Protein AF-A0A1B8P7D2-F1 (afdb_monomer_lite)

Structure (mmCIF, N/CA/C/O backbone):
data_AF-A0A1B8P7D2-F1
#
_entry.id   AF-A0A1B8P7D2-F1
#
loop_
_atom_site.group_PDB
_atom_site.id
_atom_site.type_symbol
_atom_site.label_atom_id
_atom_site.label_alt_id
_atom_site.label_comp_id
_atom_site.label_asym_id
_atom_site.label_entity_id
_atom_site.label_seq_id
_atom_site.pdbx_PDB_ins_code
_atom_site.Cartn_x
_atom_site.Cartn_y
_atom_site.Cartn_z
_atom_site.occupancy
_atom_site.B_iso_or_equiv
_atom_site.auth_seq_id
_atom_site.auth_comp_id
_atom_site.auth_asym_id
_atom_site.auth_atom_id
_atom_site.pdbx_PDB_model_num
ATOM 1 N N . MET A 1 1 ? 12.121 11.001 10.403 1.00 85.44 1 MET A N 1
ATOM 2 C CA . MET A 1 1 ? 11.016 11.181 9.432 1.00 85.44 1 MET A CA 1
ATOM 3 C C . MET A 1 1 ? 11.424 12.087 8.275 1.00 85.44 1 MET A C 1
ATOM 5 O O . MET A 1 1 ? 11.464 11.585 7.166 1.00 85.44 1 MET A O 1
ATOM 9 N N . TYR A 1 2 ? 11.808 13.352 8.509 1.00 89.44 2 TYR A N 1
ATOM 10 C CA . TYR A 1 2 ? 12.223 14.271 7.431 1.00 89.44 2 TYR A CA 1
ATOM 11 C C . TYR A 1 2 ? 13.369 13.735 6.560 1.00 89.44 2 TYR A C 1
ATOM 13 O O . TYR A 1 2 ? 13.193 13.634 5.357 1.00 89.44 2 TYR A O 1
ATOM 21 N N . LEU A 1 3 ? 14.480 13.283 7.158 1.00 93.69 3 LEU A N 1
ATOM 22 C CA . LEU A 1 3 ? 15.600 12.702 6.401 1.00 93.69 3 LEU A CA 1
ATOM 23 C C . LEU A 1 3 ? 15.178 11.489 5.555 1.00 93.69 3 LEU A C 1
ATOM 25 O O . LEU A 1 3 ? 15.560 11.388 4.398 1.00 93.69 3 LEU A O 1
ATOM 29 N N . GLY A 1 4 ? 14.335 10.609 6.105 1.00 93.50 4 GLY A N 1
ATOM 30 C CA . GLY A 1 4 ? 13.814 9.455 5.367 1.00 93.50 4 GLY A CA 1
ATOM 31 C C . GLY A 1 4 ? 12.974 9.863 4.154 1.00 93.50 4 GLY A C 1
ATOM 32 O O . GLY A 1 4 ? 13.185 9.340 3.067 1.00 93.50 4 GLY A O 1
ATOM 33 N N . LEU A 1 5 ? 12.076 10.842 4.315 1.00 94.25 5 LEU A N 1
ATOM 34 C CA . LEU A 1 5 ? 11.266 11.367 3.210 1.00 94.25 5 LEU A CA 1
ATOM 35 C C . LEU A 1 5 ? 12.128 12.036 2.134 1.00 94.25 5 LEU A C 1
ATOM 37 O O . LEU A 1 5 ? 11.903 11.800 0.951 1.00 94.25 5 LEU A O 1
ATOM 41 N N . THR A 1 6 ? 13.136 12.819 2.528 1.00 95.62 6 THR A N 1
ATOM 42 C CA . THR A 1 6 ? 14.057 13.466 1.584 1.00 95.62 6 THR A CA 1
ATOM 43 C C . THR A 1 6 ? 14.858 12.442 0.783 1.00 95.62 6 THR A C 1
ATOM 45 O O . THR A 1 6 ? 15.000 12.597 -0.426 1.00 95.62 6 THR A O 1
ATOM 48 N N . VAL A 1 7 ? 15.348 11.378 1.426 1.00 96.56 7 VAL A N 1
ATOM 49 C CA . VAL A 1 7 ? 16.084 10.303 0.742 1.00 96.56 7 VAL A CA 1
ATOM 50 C C . VAL A 1 7 ? 15.179 9.569 -0.245 1.00 96.56 7 VAL A C 1
ATOM 52 O O . VAL A 1 7 ? 15.564 9.393 -1.397 1.00 96.56 7 VAL A O 1
ATOM 55 N N . ILE A 1 8 ? 13.964 9.194 0.167 1.00 94.56 8 ILE A N 1
ATOM 56 C CA . ILE A 1 8 ? 12.993 8.535 -0.718 1.00 94.56 8 ILE A CA 1
ATOM 57 C C . ILE A 1 8 ? 12.691 9.420 -1.933 1.00 94.56 8 ILE A C 1
ATOM 59 O O . ILE A 1 8 ? 12.750 8.951 -3.067 1.00 94.56 8 ILE A O 1
ATOM 63 N N . PHE A 1 9 ? 12.428 10.709 -1.709 1.00 95.75 9 PHE A N 1
ATOM 64 C CA . PHE A 1 9 ? 12.197 11.670 -2.784 1.00 95.75 9 PHE A CA 1
ATOM 65 C C . PHE A 1 9 ? 13.387 11.758 -3.748 1.00 95.75 9 PHE A C 1
ATOM 67 O O . PHE A 1 9 ? 13.190 11.698 -4.958 1.00 95.75 9 PHE A O 1
ATOM 74 N N . ALA A 1 10 ? 14.614 11.852 -3.229 1.00 96.69 10 ALA A N 1
ATOM 75 C CA . ALA A 1 10 ? 15.817 11.918 -4.053 1.00 96.69 10 ALA A CA 1
ATOM 76 C C . ALA A 1 10 ? 15.991 10.663 -4.922 1.00 96.69 10 ALA A C 1
ATOM 78 O O . ALA A 1 10 ? 16.285 10.778 -6.109 1.00 96.69 10 ALA A O 1
ATOM 79 N N . VAL A 1 11 ? 15.749 9.472 -4.364 1.00 95.00 11 VAL A N 1
ATOM 80 C CA . VAL A 1 11 ? 15.816 8.207 -5.112 1.00 95.00 11 VAL A CA 1
ATOM 81 C C . VAL A 1 11 ? 14.774 8.170 -6.234 1.00 95.00 11 VAL A C 1
ATOM 83 O O . VAL A 1 11 ? 15.121 7.850 -7.369 1.00 95.00 11 VAL A O 1
ATOM 86 N N . PHE A 1 12 ? 13.522 8.553 -5.961 1.00 92.38 12 PHE A N 1
ATOM 87 C CA . PHE A 1 12 ? 12.484 8.617 -6.998 1.00 92.38 12 PHE A CA 1
ATOM 88 C C . PHE A 1 12 ? 12.787 9.669 -8.070 1.00 92.38 12 PHE A C 1
ATOM 90 O O . PHE A 1 12 ? 12.605 9.402 -9.255 1.00 92.38 12 PHE A O 1
ATOM 97 N N . ALA A 1 13 ? 13.286 10.845 -7.684 1.00 94.62 13 ALA A N 1
ATOM 98 C CA . ALA A 1 13 ? 13.662 11.890 -8.630 1.00 94.62 13 ALA A CA 1
ATOM 99 C C . ALA A 1 13 ? 14.793 11.427 -9.563 1.00 94.62 13 ALA A C 1
ATOM 101 O O . ALA A 1 13 ? 14.704 11.624 -10.773 1.00 94.62 13 ALA A O 1
ATOM 102 N N . LEU A 1 14 ? 15.818 10.760 -9.020 1.00 93.56 14 LEU A N 1
ATOM 103 C CA . LEU A 1 14 ? 16.901 10.168 -9.808 1.00 93.56 14 LEU A CA 1
ATOM 104 C C . LEU A 1 14 ? 16.400 9.060 -10.741 1.00 93.56 14 LEU A C 1
ATOM 106 O O . LEU A 1 14 ? 16.831 9.000 -11.889 1.00 93.56 14 LEU A O 1
ATOM 110 N N . TYR A 1 15 ? 15.469 8.220 -10.281 1.00 90.38 15 TYR A N 1
ATOM 111 C CA . TYR A 1 15 ? 14.841 7.195 -11.115 1.00 90.38 15 TYR A CA 1
ATOM 112 C C . TYR A 1 15 ? 14.098 7.810 -12.309 1.00 90.38 15 TYR A C 1
ATOM 114 O O . TYR A 1 15 ? 14.346 7.423 -13.449 1.00 90.38 15 TYR A O 1
ATOM 122 N N . CYS A 1 16 ? 13.240 8.808 -12.067 1.00 89.88 16 CYS A N 1
ATOM 123 C CA . CYS A 1 16 ? 12.508 9.501 -13.129 1.00 89.88 16 CYS A CA 1
ATOM 124 C C . CYS A 1 16 ? 13.450 10.228 -14.097 1.00 89.88 16 CYS A C 1
ATOM 126 O O . CYS A 1 16 ? 13.226 10.215 -15.305 1.00 89.88 16 CYS A O 1
ATOM 128 N N . LEU A 1 17 ? 14.519 10.838 -13.578 1.00 92.06 17 LEU A N 1
ATOM 129 C CA . LEU A 1 17 ? 15.537 11.482 -14.401 1.00 92.06 17 LEU A CA 1
ATOM 130 C C . LEU A 1 17 ? 16.253 10.460 -15.295 1.00 92.06 17 LEU A C 1
ATOM 132 O O . LEU A 1 17 ? 16.408 10.704 -16.487 1.00 92.06 17 LEU A O 1
ATOM 136 N N . GLY A 1 18 ? 16.635 9.304 -14.748 1.00 89.12 18 GLY A N 1
ATOM 137 C CA . GLY A 1 18 ? 17.228 8.208 -15.515 1.00 89.12 18 GLY A CA 1
ATOM 138 C C . GLY A 1 18 ? 16.293 7.684 -16.605 1.00 89.12 18 GLY A C 1
ATOM 139 O O . GLY A 1 18 ? 16.715 7.536 -17.750 1.00 89.12 18 GLY A O 1
ATOM 140 N N . ALA A 1 19 ? 15.006 7.504 -16.298 1.00 88.19 19 ALA A N 1
ATOM 141 C CA . ALA A 1 19 ? 14.010 7.082 -17.282 1.00 88.19 19 ALA A CA 1
ATOM 142 C C . ALA A 1 19 ? 13.906 8.058 -18.467 1.00 88.19 19 ALA A C 1
ATOM 144 O O . ALA A 1 19 ? 13.839 7.619 -19.611 1.00 88.19 19 ALA A O 1
ATOM 145 N N . LEU A 1 20 ? 13.981 9.370 -18.216 1.00 89.56 20 LEU A N 1
ATOM 146 C CA . LEU A 1 20 ? 13.968 10.400 -19.265 1.00 89.56 20 LEU A CA 1
ATOM 147 C C . LEU A 1 20 ? 15.224 10.408 -20.154 1.00 89.56 20 LEU A C 1
ATOM 149 O O . LEU A 1 20 ? 15.160 10.926 -21.267 1.00 89.56 20 LEU A O 1
ATOM 153 N N . PHE A 1 21 ? 16.357 9.883 -19.674 1.00 89.00 21 PHE A N 1
ATOM 154 C CA . PHE A 1 21 ? 17.593 9.777 -20.460 1.00 89.00 21 PHE A CA 1
ATOM 155 C C . PHE A 1 21 ? 17.665 8.496 -21.294 1.00 89.00 21 PHE A C 1
ATOM 157 O O . PHE A 1 21 ? 18.260 8.514 -22.369 1.00 89.00 21 PHE A O 1
ATOM 164 N N . TYR A 1 22 ? 17.089 7.396 -20.804 1.00 85.44 22 TYR A N 1
ATOM 165 C CA . TYR A 1 22 ? 17.159 6.092 -21.471 1.00 85.44 22 TYR A CA 1
ATOM 166 C C . TYR A 1 22 ? 15.993 5.826 -22.423 1.00 85.44 22 TYR A C 1
ATOM 168 O O . TYR A 1 22 ? 16.176 5.096 -23.395 1.00 85.44 22 TYR A O 1
ATOM 176 N N . LEU A 1 23 ? 14.805 6.384 -22.163 1.00 87.69 23 LEU A N 1
ATOM 177 C CA . LEU A 1 23 ? 13.624 6.165 -22.996 1.00 87.69 23 LEU A CA 1
ATOM 178 C C . LEU A 1 23 ? 13.220 7.433 -23.750 1.00 87.69 23 LEU A C 1
ATOM 180 O O . LEU A 1 23 ? 13.172 8.519 -23.161 1.00 87.69 23 LEU A O 1
ATOM 184 N N . PRO A 1 24 ? 12.848 7.309 -25.034 1.00 88.12 24 PRO A N 1
ATOM 185 C CA . PRO A 1 24 ? 12.250 8.412 -25.756 1.00 88.12 24 PRO A CA 1
ATOM 186 C C . PRO A 1 24 ? 10.835 8.690 -25.206 1.00 88.12 24 PRO A C 1
ATOM 188 O O . PRO A 1 24 ? 10.156 7.824 -24.644 1.00 88.12 24 PRO A O 1
ATOM 191 N N . ARG A 1 25 ? 10.416 9.959 -25.275 1.00 85.62 25 ARG A N 1
ATOM 192 C CA . ARG A 1 25 ? 9.227 10.462 -24.555 1.00 85.62 25 ARG A CA 1
ATOM 193 C C . ARG A 1 25 ? 7.923 9.831 -25.037 1.00 85.62 25 ARG A C 1
ATOM 195 O O . ARG A 1 25 ? 6.998 9.678 -24.254 1.00 85.62 25 ARG A O 1
ATOM 202 N N . ASP A 1 26 ? 7.854 9.489 -26.312 1.00 86.38 26 ASP A N 1
ATOM 203 C CA . ASP A 1 26 ? 6.750 8.765 -26.935 1.00 86.38 26 ASP A CA 1
ATOM 204 C C . ASP A 1 26 ? 6.531 7.395 -26.285 1.00 86.38 26 ASP A C 1
ATOM 206 O O . ASP A 1 26 ? 5.393 7.060 -25.957 1.00 86.38 26 ASP A O 1
ATOM 210 N N . VAL A 1 27 ? 7.603 6.651 -25.994 1.00 84.88 27 VAL A N 1
ATOM 211 C CA . VAL A 1 27 ? 7.518 5.359 -25.295 1.00 84.88 27 VAL A CA 1
ATOM 212 C C . VAL A 1 27 ? 7.042 5.551 -23.856 1.00 84.88 27 VAL A C 1
ATOM 214 O O . VAL A 1 27 ? 6.153 4.837 -23.412 1.00 84.88 27 VAL A O 1
ATOM 217 N N . LEU A 1 28 ? 7.535 6.563 -23.135 1.00 84.44 28 LEU A N 1
ATOM 218 C CA . LEU A 1 28 ? 7.078 6.841 -21.762 1.00 84.44 28 LEU A CA 1
ATOM 219 C C . LEU A 1 28 ? 5.583 7.191 -21.669 1.00 84.44 28 LEU A C 1
ATOM 221 O O . LEU A 1 28 ? 4.966 6.939 -20.638 1.00 84.44 28 LEU A O 1
ATOM 225 N N . MET A 1 29 ? 5.018 7.787 -22.722 1.00 84.62 29 MET A N 1
ATOM 226 C CA . MET A 1 29 ? 3.615 8.214 -22.762 1.00 84.62 29 MET A CA 1
ATOM 227 C C . MET A 1 29 ? 2.667 7.132 -23.291 1.00 84.62 29 MET A C 1
ATOM 229 O O . MET A 1 29 ? 1.469 7.208 -23.031 1.00 84.62 29 MET A O 1
ATOM 233 N N . SER A 1 30 ? 3.181 6.164 -24.054 1.00 84.38 30 SER A N 1
ATOM 234 C CA . SER A 1 30 ? 2.381 5.122 -24.715 1.00 84.38 30 SER A CA 1
ATOM 235 C C . SER A 1 30 ? 2.558 3.727 -24.119 1.00 84.38 30 SER A C 1
ATOM 237 O O . SER A 1 30 ? 1.678 2.887 -24.293 1.00 84.38 30 SER A O 1
ATOM 239 N N . ALA A 1 31 ? 3.661 3.469 -23.411 1.00 80.62 31 ALA A N 1
ATOM 240 C CA . ALA A 1 31 ? 3.921 2.175 -22.801 1.00 80.62 31 ALA A CA 1
ATOM 241 C C . ALA A 1 31 ? 2.969 1.912 -21.629 1.00 80.62 31 ALA A C 1
ATOM 243 O O . ALA A 1 31 ? 2.804 2.738 -20.732 1.00 80.62 31 ALA A O 1
ATOM 244 N N . GLU A 1 32 ? 2.409 0.706 -21.604 1.00 75.25 32 GLU A N 1
ATOM 245 C CA . GLU A 1 32 ? 1.543 0.233 -20.523 1.00 75.25 32 GLU A CA 1
ATOM 246 C C . GLU A 1 32 ? 2.330 0.019 -19.215 1.00 75.25 32 GLU A C 1
ATOM 248 O O . GLU A 1 32 ? 1.839 0.315 -18.125 1.00 75.25 32 GLU A O 1
ATOM 253 N N . LEU A 1 33 ? 3.594 -0.418 -19.318 1.00 80.31 33 LEU A N 1
ATOM 254 C CA . LEU A 1 33 ? 4.504 -0.615 -18.184 1.00 80.31 33 LEU A CA 1
ATOM 255 C C . LEU A 1 33 ? 5.857 0.089 -18.420 1.00 80.31 33 LEU A C 1
ATOM 257 O O . LEU A 1 33 ? 6.871 -0.569 -18.666 1.00 80.31 33 LEU A O 1
ATOM 261 N N . PRO A 1 34 ? 5.930 1.426 -18.282 1.00 84.56 34 PRO A N 1
ATOM 262 C CA . PRO A 1 34 ? 7.143 2.198 -18.584 1.00 84.56 34 PRO A CA 1
ATOM 263 C C . PRO A 1 34 ? 8.349 1.824 -17.703 1.00 84.56 34 PRO A C 1
ATOM 265 O O . PRO A 1 34 ? 9.500 2.018 -18.086 1.00 84.56 34 PRO A O 1
ATOM 268 N N . HIS A 1 35 ? 8.105 1.243 -16.527 1.00 84.00 35 HIS A N 1
ATOM 269 C CA . HIS A 1 35 ? 9.149 0.755 -15.627 1.00 84.00 35 HIS A CA 1
ATOM 270 C C . HIS A 1 35 ? 9.825 -0.538 -16.122 1.00 84.00 35 HIS A C 1
ATOM 272 O O . HIS A 1 35 ? 11.010 -0.732 -15.845 1.00 84.00 35 HIS A O 1
ATOM 278 N N . LEU A 1 36 ? 9.104 -1.402 -16.854 1.00 84.50 36 LEU A N 1
ATOM 279 C CA . LEU A 1 36 ? 9.676 -2.596 -17.494 1.00 84.50 36 LEU A CA 1
ATOM 280 C C . LEU A 1 36 ? 10.546 -2.205 -18.691 1.00 84.50 36 LEU A C 1
ATOM 282 O O . LEU A 1 36 ? 11.665 -2.704 -18.831 1.00 84.50 36 LEU A O 1
ATOM 286 N N . GLU A 1 37 ? 10.051 -1.276 -19.511 1.00 85.44 37 GLU A N 1
ATOM 287 C CA . GLU A 1 37 ? 10.783 -0.726 -20.655 1.00 85.44 37 GLU A CA 1
ATOM 288 C C . GLU A 1 37 ? 12.083 -0.054 -20.198 1.00 85.44 37 GLU A C 1
ATOM 290 O O . GLU A 1 37 ? 13.158 -0.328 -20.731 1.00 85.44 37 GLU A O 1
ATOM 295 N N . TYR A 1 38 ? 12.022 0.742 -19.124 1.00 87.31 38 TYR A N 1
ATOM 296 C CA . TYR A 1 38 ? 13.211 1.361 -18.546 1.00 87.31 38 TYR A CA 1
ATOM 297 C C . TYR A 1 38 ? 14.238 0.345 -18.033 1.00 87.31 38 TYR A C 1
ATOM 299 O O . TYR A 1 38 ? 15.427 0.482 -18.319 1.00 87.31 38 TYR A O 1
ATOM 307 N N . ALA A 1 39 ? 13.813 -0.699 -17.317 1.00 85.94 39 ALA A N 1
ATOM 308 C CA . ALA A 1 39 ? 14.747 -1.718 -16.836 1.00 85.94 39 ALA A CA 1
ATOM 309 C C . ALA A 1 39 ? 15.402 -2.506 -17.977 1.00 85.94 39 ALA A C 1
ATOM 311 O O . ALA A 1 39 ? 16.589 -2.827 -17.895 1.00 85.94 39 ALA A O 1
ATOM 312 N N . SER A 1 40 ? 14.652 -2.779 -19.043 1.00 85.62 40 SER A N 1
ATOM 313 C CA . SER A 1 40 ? 15.164 -3.475 -20.226 1.00 85.62 40 SER A CA 1
ATOM 314 C C . SER A 1 40 ? 16.157 -2.601 -21.000 1.00 85.62 40 SER A C 1
ATOM 316 O O . SER A 1 40 ? 17.214 -3.086 -21.401 1.00 85.62 40 SER A O 1
ATOM 318 N N . ALA A 1 41 ? 15.883 -1.299 -21.134 1.00 86.12 41 ALA A N 1
ATOM 319 C CA . ALA A 1 41 ? 16.788 -0.343 -21.773 1.00 86.12 41 ALA A CA 1
ATOM 320 C C . ALA A 1 41 ? 18.077 -0.095 -20.967 1.00 86.12 41 ALA A C 1
ATOM 322 O O . ALA A 1 41 ? 19.151 0.037 -21.551 1.00 86.12 41 ALA A O 1
ATOM 323 N N . ALA A 1 42 ? 17.992 -0.046 -19.634 1.00 85.62 42 ALA A N 1
ATOM 324 C CA . ALA A 1 42 ? 19.137 0.254 -18.773 1.00 85.62 42 ALA A CA 1
ATOM 325 C C . ALA A 1 42 ? 20.058 -0.955 -18.518 1.00 85.62 42 ALA A C 1
ATOM 327 O O . ALA A 1 42 ? 21.273 -0.794 -18.435 1.00 85.62 42 ALA A O 1
ATOM 328 N N . PHE A 1 43 ? 19.498 -2.162 -18.378 1.00 82.62 43 PHE A N 1
ATOM 329 C CA . PHE A 1 43 ? 20.237 -3.361 -17.951 1.00 82.62 43 PHE A CA 1
ATOM 330 C C . PHE A 1 43 ? 20.237 -4.499 -18.988 1.00 82.62 43 PHE A C 1
ATOM 332 O O . PHE A 1 43 ? 20.747 -5.589 -18.704 1.00 82.62 43 PHE A O 1
ATOM 339 N N . GLY A 1 44 ? 19.659 -4.283 -20.173 1.00 81.94 44 GLY A N 1
ATOM 340 C CA . GLY A 1 44 ? 19.535 -5.297 -21.221 1.00 81.94 44 GLY A CA 1
ATOM 341 C C . GLY A 1 44 ? 18.662 -6.488 -20.803 1.00 81.94 44 GLY A C 1
ATOM 342 O O . GLY A 1 44 ? 17.827 -6.386 -19.905 1.00 81.94 44 GLY A O 1
ATOM 343 N N . GLY A 1 45 ? 18.877 -7.655 -21.424 1.00 76.81 45 GLY A N 1
ATOM 344 C CA . GLY A 1 45 ? 18.057 -8.859 -21.194 1.00 76.81 45 GLY A CA 1
ATOM 345 C C . GLY A 1 45 ? 18.051 -9.392 -19.751 1.00 76.81 45 GLY A C 1
ATOM 346 O O . GLY A 1 45 ? 17.107 -10.066 -19.348 1.00 76.81 45 GLY A O 1
ATOM 347 N N . SER A 1 46 ? 19.061 -9.063 -18.937 1.00 80.88 46 SER A N 1
ATOM 348 C CA . SER A 1 46 ? 19.097 -9.386 -17.499 1.00 80.88 46 SER A CA 1
ATOM 349 C C . SER A 1 46 ? 18.286 -8.424 -16.620 1.00 80.88 46 SER A C 1
ATOM 351 O O . SER A 1 46 ? 17.970 -8.756 -15.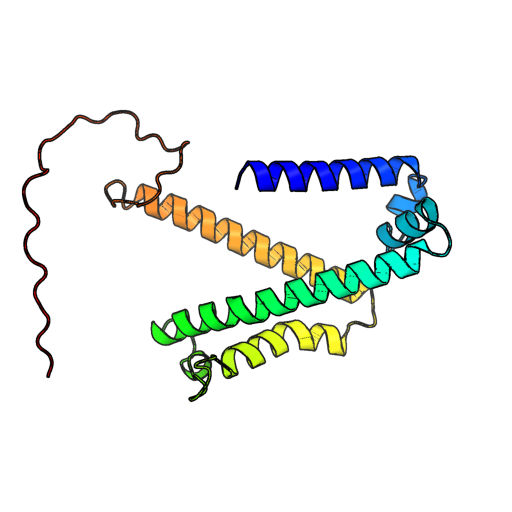476 1.00 80.88 46 SER A O 1
ATOM 353 N N . GLY A 1 47 ? 17.932 -7.243 -17.136 1.00 79.12 47 GLY A N 1
ATOM 354 C CA . GLY A 1 47 ? 17.208 -6.203 -16.404 1.00 79.12 47 GLY A CA 1
ATOM 355 C C . GLY A 1 47 ? 15.823 -6.629 -15.950 1.00 79.12 47 GLY A C 1
ATOM 356 O O . GLY A 1 47 ? 15.445 -6.401 -14.802 1.00 79.12 47 GLY A O 1
ATOM 357 N N . THR A 1 48 ? 15.092 -7.316 -16.824 1.00 80.25 48 THR A N 1
ATOM 358 C CA . THR A 1 48 ? 13.743 -7.812 -16.537 1.00 80.25 48 THR A CA 1
ATOM 359 C C . THR A 1 48 ? 13.750 -8.826 -15.394 1.00 80.25 48 THR A C 1
ATOM 361 O O . THR A 1 48 ? 12.886 -8.772 -14.521 1.00 80.25 48 THR A O 1
ATOM 364 N N . PHE A 1 49 ? 14.752 -9.712 -15.345 1.00 86.31 49 PHE A N 1
ATOM 365 C CA . PHE A 1 49 ? 14.882 -10.697 -14.270 1.00 86.31 49 PHE A CA 1
ATOM 366 C C . PHE A 1 49 ? 15.154 -10.027 -12.917 1.00 86.31 49 PHE A C 1
ATOM 368 O O . PHE A 1 49 ? 14.472 -10.318 -11.935 1.00 86.31 49 PHE A O 1
ATOM 375 N N . LEU A 1 50 ? 16.102 -9.085 -12.866 1.00 85.75 50 LEU A N 1
ATOM 376 C CA . LEU A 1 50 ? 16.402 -8.342 -11.639 1.00 85.75 50 LEU A CA 1
ATOM 377 C C . LEU A 1 50 ? 15.202 -7.521 -11.161 1.00 85.75 50 LEU A C 1
ATOM 379 O O . LEU A 1 50 ? 14.896 -7.519 -9.967 1.00 85.75 50 LEU A O 1
ATOM 383 N N . LEU A 1 51 ? 14.493 -6.868 -12.085 1.00 87.62 51 LEU A N 1
ATOM 384 C CA . LEU A 1 51 ? 13.293 -6.105 -11.761 1.00 87.62 51 LEU A CA 1
ATOM 385 C C . LEU A 1 51 ? 12.174 -7.011 -11.235 1.00 87.62 51 LEU A C 1
ATOM 387 O O . LEU A 1 51 ? 11.529 -6.652 -10.254 1.00 87.62 51 LEU A O 1
ATOM 391 N N . ALA A 1 52 ? 11.978 -8.194 -11.821 1.00 88.38 52 ALA A N 1
ATOM 392 C CA . ALA A 1 52 ? 10.992 -9.160 -11.345 1.00 88.38 52 ALA A CA 1
ATOM 393 C C . ALA A 1 52 ? 11.303 -9.633 -9.915 1.00 88.38 52 ALA A C 1
ATOM 395 O O . ALA A 1 52 ? 10.421 -9.624 -9.056 1.00 88.38 52 ALA A O 1
ATOM 396 N N . VAL A 1 53 ? 12.562 -9.980 -9.623 1.00 91.31 53 VAL A N 1
ATOM 397 C CA . VAL A 1 53 ? 12.988 -10.382 -8.269 1.00 91.31 53 VAL A CA 1
ATOM 398 C C . VAL A 1 53 ? 12.788 -9.241 -7.268 1.00 91.31 53 VAL A C 1
ATOM 400 O O . VAL A 1 53 ? 12.261 -9.462 -6.172 1.00 91.31 53 VAL A O 1
ATOM 403 N N . ALA A 1 54 ? 13.169 -8.016 -7.641 1.00 90.06 54 ALA A N 1
ATOM 404 C CA . ALA A 1 54 ? 12.985 -6.837 -6.803 1.00 90.06 54 ALA A CA 1
ATOM 405 C C . ALA A 1 54 ? 11.499 -6.552 -6.539 1.00 90.06 54 ALA A C 1
ATOM 407 O O . ALA A 1 54 ? 11.121 -6.320 -5.390 1.00 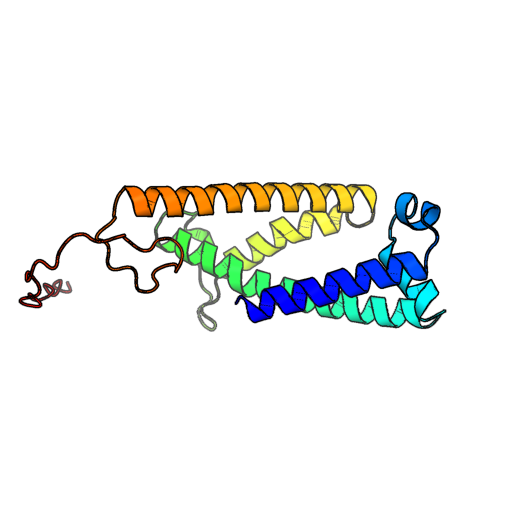90.06 54 ALA A O 1
ATOM 408 N N . ALA A 1 55 ? 10.655 -6.632 -7.571 1.00 89.81 55 ALA A N 1
ATOM 409 C CA . ALA A 1 55 ? 9.215 -6.431 -7.468 1.00 89.81 55 ALA A CA 1
ATOM 410 C C . ALA A 1 55 ? 8.570 -7.471 -6.543 1.00 89.81 55 ALA A C 1
ATOM 412 O O . ALA A 1 55 ? 7.889 -7.091 -5.595 1.00 89.81 55 ALA A O 1
ATOM 413 N N . ILE A 1 56 ? 8.854 -8.765 -6.734 1.00 93.25 56 ILE A N 1
ATOM 414 C CA . ILE A 1 56 ? 8.320 -9.840 -5.880 1.00 93.25 56 ILE A CA 1
ATOM 415 C C . ILE A 1 56 ? 8.737 -9.627 -4.423 1.00 93.25 56 ILE A C 1
ATOM 417 O O . ILE A 1 56 ? 7.904 -9.678 -3.520 1.00 93.25 56 ILE A O 1
ATOM 421 N N . THR A 1 57 ? 10.019 -9.346 -4.183 1.00 94.56 57 THR A N 1
ATOM 422 C CA . THR A 1 57 ? 10.540 -9.147 -2.823 1.00 94.56 57 THR A CA 1
ATOM 423 C C . THR A 1 57 ? 9.894 -7.936 -2.149 1.00 94.56 57 THR A C 1
ATOM 425 O O . THR A 1 57 ? 9.475 -8.017 -0.990 1.00 94.56 57 THR A O 1
ATOM 428 N N . ALA A 1 58 ? 9.765 -6.822 -2.876 1.00 92.75 58 ALA A N 1
ATOM 429 C CA . ALA A 1 58 ? 9.108 -5.617 -2.387 1.00 92.75 58 ALA A CA 1
ATOM 430 C C . ALA A 1 58 ? 7.630 -5.880 -2.063 1.00 92.75 58 ALA A C 1
ATOM 432 O O . ALA A 1 58 ? 7.187 -5.581 -0.954 1.00 92.75 58 ALA A O 1
ATOM 433 N N . THR A 1 59 ? 6.887 -6.514 -2.973 1.00 91.69 59 THR A N 1
ATOM 434 C CA . THR A 1 59 ? 5.470 -6.843 -2.781 1.00 91.69 59 THR A CA 1
ATOM 435 C C . THR A 1 59 ? 5.262 -7.771 -1.589 1.00 91.69 59 THR A C 1
ATOM 437 O O . THR A 1 59 ? 4.411 -7.485 -0.746 1.00 91.69 59 THR A O 1
ATOM 440 N N . CYS A 1 60 ? 6.062 -8.832 -1.449 1.00 93.62 60 CYS A N 1
ATOM 441 C CA . CYS A 1 60 ? 6.000 -9.736 -0.297 1.00 93.62 60 CYS A CA 1
ATOM 442 C C . CYS A 1 60 ? 6.221 -8.991 1.028 1.00 93.62 60 CYS A C 1
ATOM 444 O O . CYS A 1 60 ? 5.473 -9.195 1.986 1.00 93.62 60 CYS A O 1
ATOM 446 N N . SER A 1 61 ? 7.202 -8.084 1.079 1.00 95.31 61 SER A N 1
ATOM 447 C CA . SER A 1 61 ? 7.476 -7.257 2.261 1.00 95.31 61 SER A CA 1
ATOM 448 C C . SER A 1 61 ? 6.306 -6.323 2.605 1.00 95.31 61 SER A C 1
ATOM 450 O O . SER A 1 61 ? 5.879 -6.242 3.766 1.00 95.31 61 SER A O 1
ATOM 452 N N . THR A 1 62 ? 5.725 -5.664 1.597 1.00 93.31 62 THR A N 1
ATOM 453 C CA . THR A 1 62 ? 4.566 -4.778 1.764 1.00 93.31 62 THR A CA 1
ATOM 454 C C . THR A 1 62 ? 3.335 -5.545 2.239 1.00 93.31 62 THR A C 1
ATOM 456 O O . THR A 1 62 ? 2.709 -5.138 3.216 1.00 93.31 62 THR A O 1
ATOM 459 N N . VAL A 1 63 ? 3.004 -6.674 1.608 1.00 92.81 63 VAL A N 1
ATOM 460 C CA . VAL A 1 63 ? 1.846 -7.500 1.986 1.00 92.81 63 VAL A CA 1
ATOM 461 C C . VAL A 1 63 ? 2.007 -8.039 3.406 1.00 92.81 63 VAL A C 1
ATOM 463 O O . VAL A 1 63 ? 1.076 -7.932 4.204 1.00 92.81 63 VAL A O 1
ATOM 466 N N . ASN A 1 64 ? 3.193 -8.539 3.763 1.00 94.44 64 ASN A N 1
ATOM 467 C CA . ASN A 1 64 ? 3.482 -9.024 5.112 1.00 94.44 64 ASN A CA 1
ATOM 468 C C . ASN A 1 64 ? 3.268 -7.930 6.174 1.00 94.44 64 ASN A C 1
ATOM 470 O O . ASN A 1 64 ? 2.613 -8.158 7.192 1.00 94.44 64 ASN A O 1
ATOM 474 N N . THR A 1 65 ? 3.758 -6.716 5.916 1.00 93.44 65 THR A N 1
ATOM 475 C CA . THR A 1 65 ? 3.594 -5.586 6.842 1.00 93.44 65 THR A CA 1
ATOM 476 C C . THR A 1 65 ? 2.130 -5.147 6.948 1.00 93.44 65 THR A C 1
ATOM 478 O O . THR A 1 65 ? 1.628 -4.920 8.052 1.00 93.44 65 THR A O 1
ATOM 481 N N . SER A 1 66 ? 1.409 -5.085 5.826 1.00 93.06 66 SER A N 1
ATOM 482 C CA . SER A 1 66 ? -0.014 -4.728 5.794 1.00 93.06 66 SER A CA 1
ATOM 483 C C . SER A 1 66 ? -0.885 -5.735 6.547 1.00 93.06 66 SER A C 1
ATOM 485 O O . SER A 1 66 ? -1.727 -5.334 7.352 1.00 93.06 66 SER A O 1
ATOM 487 N N . LEU A 1 67 ? -0.644 -7.037 6.361 1.00 93.44 67 LEU A N 1
ATOM 488 C CA . LEU A 1 67 ? -1.348 -8.104 7.081 1.00 93.44 67 LEU A CA 1
ATOM 489 C C . LEU A 1 67 ? -0.989 -8.157 8.572 1.00 93.44 67 LEU A C 1
ATOM 491 O O . LEU A 1 67 ? -1.772 -8.665 9.371 1.00 93.44 67 LEU A O 1
ATOM 495 N N . ALA A 1 68 ? 0.150 -7.599 8.982 1.00 91.62 68 ALA A N 1
ATOM 496 C CA . ALA A 1 68 ? 0.481 -7.446 10.394 1.00 91.62 68 ALA A CA 1
ATOM 497 C C . ALA A 1 68 ? -0.213 -6.229 11.036 1.00 91.62 68 ALA A C 1
ATOM 499 O O . ALA A 1 68 ? -0.650 -6.305 12.188 1.00 91.62 68 ALA A O 1
ATOM 500 N N . ALA A 1 69 ? -0.307 -5.108 10.314 1.00 94.00 69 ALA A N 1
ATOM 501 C CA . ALA A 1 69 ? -0.780 -3.833 10.853 1.00 94.00 69 ALA A CA 1
ATOM 502 C C . ALA A 1 69 ? -2.309 -3.673 10.798 1.00 94.00 69 ALA A C 1
ATOM 504 O O . ALA A 1 69 ? -2.937 -3.390 11.822 1.00 94.00 69 ALA A O 1
ATOM 505 N N . VAL A 1 70 ? -2.921 -3.873 9.626 1.00 94.00 70 VAL A N 1
ATOM 506 C CA . VAL A 1 70 ? -4.350 -3.585 9.395 1.00 94.00 70 VAL A CA 1
ATOM 507 C C . VAL A 1 70 ? -5.262 -4.449 10.278 1.00 94.00 70 VAL A C 1
ATOM 509 O O . VAL A 1 70 ? -6.135 -3.892 10.945 1.00 94.00 70 VAL A O 1
ATOM 512 N N . PRO A 1 71 ? -5.044 -5.771 10.411 1.00 94.12 71 PRO A N 1
ATOM 513 C CA . PRO A 1 71 ? -5.877 -6.607 11.275 1.00 94.12 71 PRO A CA 1
ATOM 514 C C . PRO A 1 71 ? -5.812 -6.230 12.757 1.00 94.12 71 PRO A C 1
ATOM 516 O O . PRO A 1 71 ? -6.816 -6.327 13.458 1.00 94.12 71 PRO A O 1
ATOM 519 N N . ARG A 1 72 ? -4.655 -5.760 13.248 1.00 92.69 72 ARG A N 1
ATOM 520 C CA . ARG A 1 72 ? -4.521 -5.276 14.635 1.00 92.69 72 ARG A CA 1
ATOM 521 C C . ARG A 1 72 ? -5.247 -3.953 14.852 1.00 92.69 72 ARG A C 1
ATOM 523 O O . ARG A 1 72 ? -5.821 -3.746 15.917 1.00 92.69 72 ARG A O 1
ATOM 530 N N . MET A 1 73 ? -5.260 -3.080 13.844 1.00 94.06 73 MET A N 1
ATOM 531 C CA . MET A 1 73 ? -6.077 -1.867 13.870 1.00 94.06 73 MET A CA 1
ATOM 532 C C . MET A 1 73 ? -7.570 -2.219 13.954 1.00 94.06 73 MET A C 1
ATOM 534 O O . MET A 1 73 ? -8.263 -1.714 14.835 1.00 94.06 73 MET A O 1
ATOM 538 N N . LEU A 1 74 ? -8.049 -3.142 13.110 1.00 93.62 74 LEU A N 1
ATOM 539 C CA . LEU A 1 74 ? -9.442 -3.613 13.125 1.00 93.62 74 LEU A CA 1
ATOM 540 C C . LEU A 1 74 ? -9.818 -4.297 14.445 1.00 93.62 74 LEU A C 1
ATOM 542 O O . LEU A 1 74 ? -10.901 -4.059 14.974 1.00 93.62 74 LEU A O 1
ATOM 546 N N . GLN A 1 75 ? -8.914 -5.100 15.009 1.00 93.62 75 GLN A N 1
ATOM 547 C CA . GLN A 1 75 ? -9.079 -5.695 16.334 1.00 93.62 75 GLN A CA 1
ATOM 548 C C . GLN A 1 75 ? -9.259 -4.622 17.413 1.00 93.62 75 GLN A C 1
ATOM 550 O O . GLN A 1 75 ? -10.193 -4.715 18.204 1.00 93.62 75 GLN A O 1
ATOM 555 N N . GLY A 1 76 ? -8.405 -3.594 17.432 1.00 92.56 76 GLY A N 1
ATOM 556 C CA . GLY A 1 76 ? -8.527 -2.491 18.386 1.00 92.56 76 GLY A CA 1
ATOM 557 C C . GLY A 1 76 ? -9.862 -1.752 18.253 1.00 92.56 76 GLY A C 1
ATOM 558 O O . GLY A 1 76 ? -10.479 -1.411 19.258 1.00 92.56 76 GLY A O 1
ATOM 559 N N . MET A 1 77 ? -10.357 -1.573 17.025 1.00 94.00 77 MET A N 1
ATOM 560 C CA . MET A 1 77 ? -11.686 -0.999 16.782 1.00 94.00 77 MET A CA 1
ATOM 561 C C . MET A 1 77 ? -12.818 -1.909 17.277 1.00 94.00 77 MET A C 1
ATOM 563 O O . MET A 1 77 ? -13.790 -1.414 17.845 1.00 94.00 77 MET A O 1
ATOM 567 N N . ALA A 1 78 ? -12.702 -3.227 17.093 1.00 93.50 78 ALA A N 1
ATOM 568 C CA . ALA A 1 78 ? -13.693 -4.196 17.559 1.00 93.50 78 ALA A CA 1
ATOM 569 C C . ALA A 1 78 ? -13.764 -4.252 19.095 1.00 93.50 78 ALA A C 1
ATOM 571 O O . ALA A 1 78 ? -14.852 -4.294 19.662 1.00 93.50 78 ALA A O 1
ATOM 572 N N . GLU A 1 79 ? -12.619 -4.177 19.779 1.00 91.88 79 GLU A N 1
ATOM 573 C CA . GLU A 1 79 ? -12.543 -4.139 21.248 1.00 91.88 79 GLU A CA 1
ATOM 574 C C . GLU A 1 79 ? -13.167 -2.873 21.852 1.00 91.88 79 GLU A C 1
ATOM 576 O O . GLU A 1 79 ? -13.689 -2.915 22.962 1.00 91.88 79 GLU A O 1
ATOM 581 N N . GLN A 1 80 ? -13.151 -1.759 21.114 1.00 91.56 80 GLN A N 1
ATOM 582 C CA . GLN A 1 80 ? -13.790 -0.495 21.500 1.00 91.56 80 GLN A CA 1
ATOM 583 C C . GLN A 1 80 ? -15.258 -0.395 21.044 1.00 91.56 80 GLN A C 1
ATOM 585 O O . GLN A 1 80 ? -15.875 0.660 21.184 1.00 91.56 80 GLN A O 1
ATOM 590 N N . GLY A 1 81 ? -15.823 -1.460 20.463 1.00 90.62 81 GLY A N 1
ATOM 591 C CA . GLY A 1 81 ? -17.203 -1.481 19.965 1.00 90.62 81 GLY A CA 1
ATOM 592 C C . GLY A 1 81 ? -17.449 -0.633 18.709 1.00 90.62 81 GLY A C 1
ATOM 593 O O . GLY A 1 81 ? -18.599 -0.365 18.378 1.00 90.62 81 GLY A O 1
ATOM 594 N N . GLN A 1 82 ? -16.395 -0.202 18.004 1.00 89.69 82 GLN A N 1
ATOM 595 C CA . GLN A 1 82 ? -16.496 0.587 16.765 1.00 89.69 82 GLN A CA 1
ATOM 596 C C . GLN A 1 82 ? -16.564 -0.267 15.493 1.00 89.69 82 GLN A C 1
ATOM 598 O O . GLN A 1 82 ? -16.914 0.239 14.429 1.00 89.69 82 GLN A O 1
ATOM 603 N N . ALA A 1 83 ? -16.198 -1.545 15.584 1.00 91.62 83 ALA A N 1
ATOM 604 C CA . ALA A 1 83 ? -16.258 -2.507 14.488 1.00 91.62 83 ALA A CA 1
ATOM 605 C C . ALA A 1 83 ? -16.953 -3.798 14.940 1.00 91.62 83 ALA A C 1
ATOM 607 O O . ALA A 1 83 ? -17.211 -3.996 16.128 1.00 91.62 83 ALA A O 1
ATOM 608 N N . PHE A 1 84 ? -17.244 -4.693 13.990 1.00 89.69 84 PHE A N 1
ATOM 609 C CA . PHE A 1 84 ? -17.875 -5.976 14.293 1.00 89.69 84 PHE A CA 1
ATOM 610 C C . PHE A 1 84 ? -17.035 -6.786 15.299 1.00 89.69 84 PHE A C 1
ATOM 612 O O . PHE A 1 84 ? -15.836 -6.977 15.071 1.00 89.69 84 PHE A O 1
ATOM 619 N N . PRO A 1 85 ? -17.644 -7.339 16.366 1.00 89.25 85 PRO A N 1
ATOM 620 C CA . PRO A 1 85 ? -16.915 -8.026 17.437 1.00 89.25 85 PRO A CA 1
ATOM 621 C C . PRO A 1 85 ? -16.154 -9.269 16.950 1.00 89.25 85 PRO A C 1
ATOM 623 O O . PRO A 1 85 ? -15.131 -9.636 17.526 1.00 89.25 85 PRO A O 1
ATOM 626 N N . VAL A 1 86 ? -16.606 -9.884 15.850 1.00 91.12 86 VAL A N 1
ATOM 627 C CA . VAL A 1 86 ? -15.966 -11.054 15.224 1.00 91.12 86 VAL A CA 1
ATOM 628 C C . VAL A 1 86 ? -14.537 -10.739 14.748 1.00 91.12 86 VAL A C 1
ATOM 630 O O . VAL A 1 86 ? -13.658 -11.595 14.818 1.00 91.12 86 VAL A O 1
ATOM 633 N N . LEU A 1 87 ? -14.251 -9.492 14.347 1.00 89.62 87 LEU A N 1
ATOM 634 C CA . LEU A 1 87 ? -12.902 -9.065 13.941 1.00 89.62 87 LEU A CA 1
ATOM 635 C C . LEU A 1 87 ? -11.913 -9.013 15.121 1.00 89.62 87 LEU A C 1
ATOM 637 O O . LEU A 1 87 ? -10.701 -9.012 14.912 1.00 89.62 87 LEU A O 1
ATOM 641 N N . GLY A 1 88 ? -12.412 -8.998 16.360 1.00 88.25 88 GLY A N 1
ATOM 642 C CA . GLY A 1 88 ? -11.597 -9.005 17.575 1.00 88.25 88 GLY A CA 1
ATOM 643 C C . GLY A 1 88 ? -11.133 -10.396 18.022 1.00 88.25 88 GLY A C 1
ATOM 644 O O . GLY A 1 88 ? -10.318 -10.491 18.942 1.00 88.25 88 GLY A O 1
ATOM 645 N N . TRP A 1 89 ? -11.626 -11.477 17.404 1.00 88.81 89 TRP A N 1
ATOM 646 C CA . TRP A 1 89 ? -11.337 -12.849 17.831 1.00 88.81 89 TRP A CA 1
ATOM 647 C C . TRP A 1 89 ? -9.864 -13.214 17.673 1.00 88.81 89 TRP A C 1
ATOM 649 O O . TRP A 1 89 ? -9.290 -13.099 16.591 1.00 88.81 89 TRP A O 1
ATOM 659 N N . LYS A 1 90 ? -9.257 -13.695 18.762 1.00 90.25 90 LYS A N 1
ATOM 660 C CA . LYS A 1 90 ? -7.822 -13.993 18.845 1.00 90.25 90 LYS A CA 1
ATOM 661 C C . LYS A 1 90 ? -7.577 -15.492 18.901 1.00 90.25 90 LYS A C 1
ATOM 663 O O . LYS A 1 90 ? -8.291 -16.214 19.590 1.00 90.25 90 LYS A O 1
ATOM 668 N N . THR A 1 91 ? -6.512 -15.948 18.254 1.00 88.56 91 THR A N 1
ATOM 669 C CA . THR A 1 91 ? -6.012 -17.317 18.433 1.00 88.56 91 THR A CA 1
ATOM 670 C C . THR A 1 91 ? -5.398 -17.482 19.827 1.00 88.56 91 THR A C 1
ATOM 672 O O . THR A 1 91 ? -4.651 -16.614 20.274 1.00 88.56 91 THR A O 1
ATOM 675 N N . GLY A 1 92 ? -5.659 -18.604 20.506 1.00 78.12 92 GLY A N 1
ATOM 676 C CA . GLY A 1 92 ? -5.201 -18.835 21.886 1.00 78.12 92 GLY A CA 1
ATOM 677 C C . GLY A 1 92 ? -3.675 -18.836 22.078 1.00 78.12 92 GLY A C 1
ATOM 678 O O . GLY A 1 92 ? -3.195 -18.371 23.106 1.00 78.12 92 GLY A O 1
ATOM 679 N N . SER A 1 93 ? -2.911 -19.297 21.081 1.00 82.44 93 SER A N 1
ATOM 680 C CA . SER A 1 93 ? -1.441 -19.378 21.148 1.00 82.44 93 SER A CA 1
ATOM 681 C C . SER A 1 93 ? -0.763 -18.047 20.789 1.00 82.44 93 SER A C 1
ATOM 683 O O . SER A 1 93 ? -0.105 -17.426 21.619 1.00 82.44 93 SER A O 1
ATOM 685 N N . THR A 1 94 ? -0.973 -17.556 19.567 1.00 81.69 94 THR A N 1
ATOM 686 C CA . THR A 1 94 ? -0.277 -16.377 19.020 1.00 81.69 94 THR A CA 1
ATOM 687 C C . THR A 1 94 ? -0.954 -15.046 19.349 1.00 81.69 94 THR A C 1
ATOM 689 O O . THR A 1 94 ? -0.412 -13.990 19.027 1.00 81.69 94 THR A O 1
ATOM 692 N N . ARG A 1 95 ? -2.166 -15.073 19.929 1.00 85.25 95 ARG A N 1
ATOM 693 C CA . ARG A 1 95 ? -3.041 -13.902 20.152 1.00 85.25 95 ARG A CA 1
ATOM 694 C C . ARG A 1 95 ? -3.307 -13.064 18.893 1.00 85.25 95 ARG A C 1
ATOM 696 O O . ARG A 1 95 ? -3.720 -11.909 18.991 1.00 85.25 95 ARG A O 1
ATOM 703 N N . ALA A 1 96 ? -3.094 -13.647 17.715 1.00 87.12 96 ALA A N 1
ATOM 704 C CA . ALA A 1 96 ? -3.302 -12.986 16.437 1.00 87.12 96 ALA A CA 1
ATOM 705 C C . ALA A 1 96 ? -4.806 -12.907 16.108 1.00 87.12 96 ALA A C 1
ATOM 707 O O . ALA A 1 96 ? -5.511 -13.902 16.316 1.00 87.12 96 ALA A O 1
ATOM 708 N N . PRO A 1 97 ? -5.307 -11.765 15.597 1.00 91.94 97 PRO A N 1
ATOM 709 C CA . PRO A 1 97 ? -6.697 -11.624 15.175 1.00 91.94 97 PRO A CA 1
ATOM 710 C C . PRO A 1 97 ? -6.935 -12.305 13.818 1.00 91.94 97 PRO A C 1
ATOM 712 O O . PRO A 1 97 ? -6.960 -11.652 12.776 1.00 91.94 97 PRO A O 1
ATOM 715 N N . TRP A 1 98 ? -7.066 -13.634 13.811 1.00 92.00 98 TRP A N 1
ATOM 716 C CA . TRP A 1 98 ? -7.096 -14.427 12.575 1.00 92.00 98 TRP A CA 1
ATOM 717 C C . TRP A 1 98 ? -8.275 -14.071 11.659 1.00 92.00 98 TRP A C 1
ATOM 719 O O . TRP A 1 98 ? -8.099 -14.027 10.443 1.00 92.00 98 TRP A O 1
ATOM 729 N N . VAL A 1 99 ? -9.446 -13.738 12.221 1.00 93.06 99 VAL A N 1
ATOM 730 C CA . VAL A 1 99 ? -10.611 -13.330 11.418 1.00 93.06 99 VAL A CA 1
ATOM 731 C C . VAL A 1 99 ? -10.333 -12.019 10.690 1.00 93.06 99 VAL A C 1
ATOM 733 O O . VAL A 1 99 ? -10.604 -11.912 9.499 1.00 93.06 99 VAL A O 1
ATOM 736 N N . ALA A 1 100 ? -9.749 -11.031 11.373 1.00 93.38 100 ALA A N 1
ATOM 737 C CA . ALA A 1 100 ? -9.402 -9.761 10.745 1.00 93.38 100 ALA A CA 1
ATOM 738 C C . ALA A 1 100 ? -8.305 -9.923 9.680 1.00 93.38 100 ALA A C 1
ATOM 740 O O . ALA A 1 100 ? -8.329 -9.211 8.676 1.00 93.38 100 ALA A O 1
ATOM 741 N N . VAL A 1 101 ? -7.375 -10.871 9.862 1.00 94.25 101 VAL A N 1
ATOM 742 C CA . VAL A 1 101 ? -6.364 -11.217 8.849 1.00 94.25 101 VAL A CA 1
ATOM 743 C C . VAL A 1 101 ? -7.033 -11.800 7.606 1.00 94.25 101 VAL A C 1
ATOM 745 O O . VAL A 1 101 ? -6.807 -11.280 6.516 1.00 94.25 101 VAL A O 1
ATOM 748 N N . LEU A 1 102 ? -7.886 -12.820 7.757 1.00 94.25 102 LEU A N 1
ATOM 749 C CA . LEU A 1 102 ? -8.596 -13.435 6.629 1.00 94.25 102 LEU A CA 1
ATOM 750 C C . LEU A 1 102 ? -9.525 -12.446 5.927 1.00 94.25 102 LEU A C 1
ATOM 752 O O . LEU A 1 102 ? -9.567 -12.413 4.703 1.00 94.25 102 LEU A O 1
ATOM 756 N N . PHE A 1 103 ? -10.227 -11.608 6.689 1.00 94.44 103 PHE A N 1
ATOM 757 C CA . PHE A 1 103 ? -11.071 -10.556 6.138 1.00 94.44 103 PHE A CA 1
ATOM 758 C C . PHE A 1 103 ? -10.254 -9.563 5.305 1.00 94.44 103 PHE A C 1
ATOM 760 O O . PHE A 1 103 ? -10.596 -9.297 4.157 1.00 94.44 103 PHE A O 1
ATOM 767 N N . THR A 1 104 ? -9.142 -9.062 5.852 1.00 93.81 104 THR A N 1
ATOM 768 C CA . THR A 1 104 ? -8.264 -8.122 5.139 1.00 93.81 104 THR A CA 1
ATOM 769 C C . THR A 1 104 ? -7.689 -8.765 3.879 1.00 93.81 104 THR A C 1
ATOM 771 O O . THR A 1 104 ? -7.754 -8.161 2.815 1.00 93.81 104 THR A O 1
ATOM 774 N N . ALA A 1 105 ? -7.179 -9.996 3.981 1.00 93.62 105 ALA A N 1
ATOM 775 C CA . ALA A 1 105 ? -6.634 -10.743 2.850 1.00 93.62 105 ALA A CA 1
ATOM 776 C C . ALA A 1 105 ? -7.691 -11.040 1.777 1.00 93.62 105 ALA A C 1
ATOM 778 O O . ALA A 1 105 ? -7.387 -10.982 0.591 1.00 93.62 105 ALA A O 1
ATOM 779 N N . GLY A 1 106 ? -8.933 -11.325 2.172 1.00 93.38 106 GLY A N 1
ATOM 780 C CA . GLY A 1 106 ? -10.041 -11.533 1.246 1.00 93.38 106 GLY A CA 1
ATOM 781 C C . GLY A 1 106 ? -10.414 -10.251 0.507 1.00 93.38 106 GLY A C 1
ATOM 782 O O . GLY A 1 106 ? -10.475 -10.249 -0.716 1.00 93.38 106 GLY A O 1
ATOM 783 N N . VAL A 1 107 ? -10.601 -9.143 1.226 1.00 91.19 107 VAL A N 1
ATOM 784 C CA . VAL A 1 107 ? -11.000 -7.860 0.621 1.00 91.19 107 VAL A CA 1
ATOM 785 C C . VAL A 1 107 ? -9.935 -7.323 -0.338 1.00 91.19 107 VAL A C 1
ATOM 787 O O . VAL A 1 107 ? -10.285 -6.771 -1.377 1.00 91.19 107 VAL A O 1
ATOM 790 N N . THR A 1 108 ? -8.647 -7.486 -0.025 1.00 88.44 108 THR A N 1
ATOM 791 C CA . THR A 1 108 ? -7.562 -6.994 -0.889 1.00 88.44 108 THR A CA 1
ATOM 792 C C . THR A 1 108 ? -7.128 -8.004 -1.950 1.00 88.44 108 THR A C 1
ATOM 794 O O . THR A 1 108 ? -6.793 -7.609 -3.063 1.00 88.44 108 THR A O 1
ATOM 797 N N . GLY A 1 109 ? -7.130 -9.298 -1.631 1.00 88.50 109 GLY A N 1
ATOM 798 C CA . GLY A 1 109 ? -6.632 -10.355 -2.508 1.00 88.50 1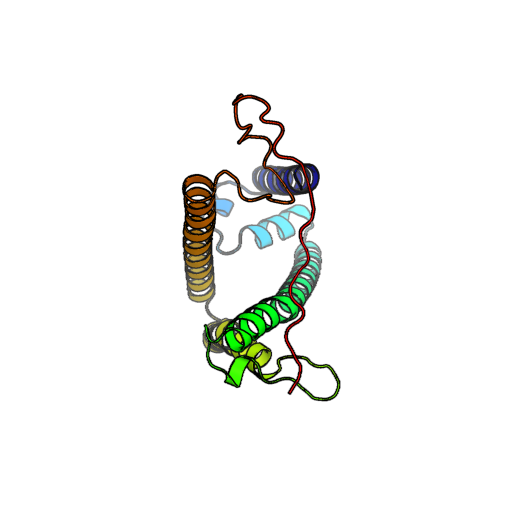09 GLY A CA 1
ATOM 799 C C . GLY A 1 109 ? -7.665 -10.882 -3.499 1.00 88.50 109 GLY A C 1
ATOM 800 O O . GLY A 1 109 ? -7.315 -11.149 -4.644 1.00 88.50 109 GLY A O 1
ATOM 801 N N . LEU A 1 110 ? -8.939 -11.006 -3.111 1.00 90.25 110 LEU A N 1
ATOM 802 C CA . LEU A 1 110 ? -9.969 -11.600 -3.970 1.00 90.25 110 LEU A CA 1
ATOM 803 C C . LEU A 1 110 ? -10.182 -10.827 -5.288 1.00 90.25 110 LEU A C 1
ATOM 805 O O . LEU A 1 110 ? -10.225 -11.480 -6.330 1.00 90.25 110 LEU A O 1
ATOM 809 N N . PRO A 1 111 ? -10.234 -9.477 -5.308 1.00 87.19 111 PRO A N 1
ATOM 810 C CA . PRO A 1 111 ? -10.328 -8.731 -6.565 1.00 87.19 111 PRO A CA 1
ATOM 811 C C . PRO A 1 111 ? -9.139 -8.988 -7.498 1.00 87.19 111 PRO A C 1
ATOM 813 O O . PRO A 1 111 ? -9.318 -9.111 -8.706 1.00 87.19 111 PRO A O 1
ATOM 816 N N . LEU A 1 112 ? -7.933 -9.122 -6.939 1.00 85.88 112 LEU A N 1
ATOM 817 C CA . LEU A 1 112 ? -6.726 -9.424 -7.710 1.00 85.88 112 LEU A CA 1
ATOM 818 C C . LEU A 1 112 ? -6.723 -10.866 -8.231 1.00 85.88 112 LEU A C 1
ATOM 820 O O . LEU A 1 112 ? -6.240 -11.107 -9.329 1.00 85.88 112 LEU A O 1
ATOM 824 N N . LEU A 1 113 ? -7.285 -11.825 -7.492 1.00 87.19 113 LEU A N 1
ATOM 825 C CA . LEU A 1 113 ? -7.405 -13.211 -7.960 1.00 87.19 113 LEU A CA 1
ATOM 826 C C . LEU A 1 113 ? -8.414 -13.360 -9.105 1.00 87.19 113 LEU A C 1
ATOM 828 O O . LEU A 1 113 ? -8.215 -14.194 -9.982 1.00 87.19 113 LEU A O 1
ATOM 832 N N . ILE A 1 114 ? -9.489 -12.568 -9.096 1.00 87.75 114 ILE A N 1
ATOM 833 C CA . ILE A 1 114 ? -10.547 -12.644 -10.113 1.00 87.75 114 ILE A CA 1
ATOM 834 C C . ILE A 1 114 ? -10.171 -11.837 -11.365 1.00 87.75 114 ILE A C 1
ATOM 836 O O . ILE A 1 114 ? -10.399 -12.305 -12.478 1.00 87.75 114 ILE A O 1
ATOM 840 N N . TRP A 1 115 ? -9.583 -10.645 -11.201 1.00 84.88 115 TRP A N 1
ATOM 841 C CA . TRP A 1 115 ? -9.340 -9.696 -12.300 1.00 84.88 115 TRP A CA 1
ATOM 842 C C . TRP A 1 115 ? -7.863 -9.384 -12.574 1.00 84.88 115 TRP A C 1
ATOM 844 O O . TRP A 1 115 ? -7.562 -8.567 -13.438 1.00 84.88 115 TRP A O 1
ATOM 854 N N . GLY A 1 116 ? -6.922 -10.029 -11.881 1.00 79.81 116 GLY A N 1
ATOM 855 C CA . GLY A 1 116 ? -5.488 -9.730 -11.987 1.00 79.81 116 GLY A CA 1
ATOM 856 C C . GLY A 1 116 ? -4.846 -10.014 -13.346 1.00 79.81 116 GLY A C 1
ATOM 857 O O . GLY A 1 116 ? -3.729 -9.568 -13.581 1.00 79.81 116 GLY A O 1
ATOM 858 N N . ASN A 1 117 ? -5.536 -10.731 -14.238 1.00 81.81 117 ASN A N 1
ATOM 859 C CA . ASN A 1 117 ? -5.055 -11.025 -15.590 1.00 81.81 117 ASN A CA 1
ATOM 860 C C . ASN A 1 117 ? -5.290 -9.883 -16.594 1.00 81.81 117 ASN A C 1
ATOM 862 O O . ASN A 1 117 ? -4.763 -9.947 -17.701 1.00 81.81 117 ASN A O 1
ATOM 866 N N . ASP A 1 118 ? -6.080 -8.869 -16.231 1.00 83.12 118 ASP A N 1
ATOM 867 C CA . ASP A 1 118 ? -6.323 -7.686 -17.054 1.00 83.12 118 ASP A CA 1
ATOM 868 C C . ASP A 1 118 ? -5.607 -6.470 -16.452 1.00 83.12 118 ASP A C 1
ATOM 870 O O . ASP A 1 118 ? -6.009 -5.925 -15.418 1.00 83.12 118 ASP A O 1
ATOM 874 N N . ALA A 1 119 ? -4.534 -6.041 -17.116 1.00 76.25 119 ALA A N 1
ATOM 875 C CA . ALA A 1 119 ? -3.704 -4.923 -16.686 1.00 76.25 119 ALA A CA 1
ATOM 876 C C . ALA A 1 119 ? -4.494 -3.605 -16.574 1.00 76.25 119 ALA A C 1
ATOM 878 O O . ALA A 1 119 ? -4.255 -2.830 -15.641 1.00 76.25 119 ALA A O 1
ATOM 879 N N . GLY A 1 120 ? -5.496 -3.384 -17.434 1.00 81.75 120 GLY A N 1
ATOM 880 C CA . GLY A 1 120 ? -6.362 -2.206 -17.368 1.00 81.75 120 GLY A CA 1
ATOM 881 C C . GLY A 1 120 ? -7.205 -2.184 -16.092 1.00 81.75 120 GLY A C 1
ATOM 882 O O . GLY A 1 120 ? -7.263 -1.171 -15.387 1.00 81.75 120 GLY A O 1
ATOM 883 N N . THR A 1 121 ? -7.796 -3.327 -15.737 1.00 85.56 121 THR A N 1
ATOM 884 C CA . THR A 1 121 ? -8.572 -3.471 -14.499 1.00 85.56 121 THR A CA 1
ATOM 885 C C . THR A 1 121 ? -7.690 -3.329 -13.257 1.00 85.56 121 THR A C 1
ATOM 887 O O . THR A 1 121 ? -8.069 -2.633 -12.311 1.00 85.56 121 THR A O 1
ATOM 890 N N . VAL A 1 122 ? -6.482 -3.903 -13.253 1.00 85.56 122 VAL A N 1
ATOM 891 C CA . VAL A 1 122 ? -5.519 -3.731 -12.149 1.00 85.56 122 VAL A CA 1
ATOM 892 C C . VAL A 1 122 ? -5.127 -2.260 -11.981 1.00 85.56 122 VAL A C 1
ATOM 894 O O . VAL A 1 122 ? -5.111 -1.758 -10.854 1.00 85.56 122 VAL A O 1
ATOM 897 N N . GLY A 1 123 ? -4.876 -1.544 -13.081 1.00 86.12 123 GLY A N 1
ATOM 898 C CA . GLY A 1 123 ? -4.611 -0.104 -13.065 1.00 86.12 123 GLY A CA 1
ATOM 899 C C . GLY A 1 123 ? -5.769 0.698 -12.466 1.00 86.12 123 GLY A C 1
ATOM 900 O O . GLY A 1 123 ? -5.556 1.550 -11.599 1.00 86.12 123 GLY A O 1
ATOM 901 N N . LEU A 1 124 ? -7.008 0.383 -12.849 1.00 89.31 124 LEU A N 1
ATOM 902 C CA . LEU A 1 124 ? -8.202 1.035 -12.308 1.00 89.31 124 LEU A CA 1
ATOM 903 C C . LEU A 1 124 ? -8.381 0.771 -10.805 1.00 89.31 124 LEU A C 1
ATOM 905 O O . LEU A 1 124 ? -8.691 1.696 -10.047 1.00 89.31 124 LEU A O 1
ATOM 909 N N . LEU A 1 125 ? -8.160 -0.468 -10.358 1.00 89.62 125 LEU A N 1
ATOM 910 C CA . LEU A 1 125 ? -8.191 -0.835 -8.940 1.00 89.62 125 LEU A CA 1
ATOM 911 C C . LEU A 1 125 ? -7.121 -0.071 -8.151 1.00 89.62 125 LEU A C 1
ATOM 913 O O . LEU A 1 125 ? -7.407 0.439 -7.067 1.00 89.62 125 LEU A O 1
ATOM 917 N N . LEU A 1 126 ? -5.917 0.067 -8.712 1.00 88.88 126 LEU A N 1
ATOM 918 C CA . LEU A 1 126 ? -4.816 0.802 -8.097 1.00 88.88 126 LEU A CA 1
ATOM 919 C C . LEU A 1 126 ? -5.138 2.295 -7.944 1.00 88.88 126 LEU A C 1
ATOM 921 O O . LEU A 1 126 ? -4.953 2.853 -6.861 1.00 88.88 126 LEU A O 1
ATOM 925 N N . ILE A 1 127 ? -5.667 2.935 -8.992 1.00 91.75 127 ILE A N 1
ATOM 926 C CA . ILE A 1 127 ? -6.075 4.348 -8.953 1.00 91.75 127 ILE A CA 1
ATOM 927 C C . ILE A 1 127 ? -7.209 4.543 -7.941 1.00 91.75 127 ILE A C 1
ATOM 929 O O . ILE A 1 127 ? -7.159 5.461 -7.121 1.00 91.75 127 ILE A O 1
ATOM 933 N N . SER A 1 128 ? -8.198 3.649 -7.937 1.00 93.12 128 SER A N 1
ATOM 934 C CA . SER A 1 128 ? -9.316 3.688 -6.989 1.00 93.12 128 SER A CA 1
ATOM 935 C C . SER A 1 128 ? -8.836 3.562 -5.539 1.00 93.12 128 SER A C 1
ATOM 937 O O . SER A 1 128 ? -9.250 4.340 -4.677 1.00 93.12 128 SER A O 1
ATOM 939 N N . ALA A 1 129 ? -7.910 2.636 -5.267 1.00 91.44 129 ALA A N 1
ATOM 940 C CA . ALA A 1 129 ? -7.303 2.466 -3.950 1.00 91.44 129 ALA A CA 1
ATOM 941 C C . ALA A 1 129 ? -6.496 3.704 -3.522 1.00 91.44 129 ALA A C 1
ATOM 943 O O . ALA A 1 129 ? -6.601 4.139 -2.373 1.00 91.44 129 ALA A O 1
ATOM 944 N N . ALA A 1 130 ? -5.740 4.313 -4.441 1.00 94.44 130 ALA A N 1
ATOM 945 C CA . ALA A 1 130 ? -4.991 5.539 -4.177 1.00 94.44 130 ALA A CA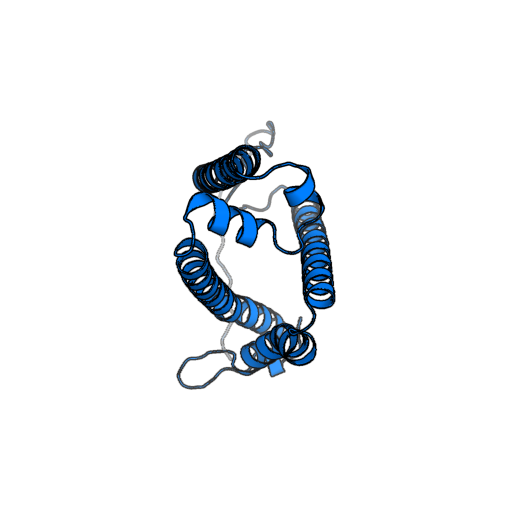 1
ATOM 946 C C . ALA A 1 130 ? -5.918 6.714 -3.823 1.00 94.44 130 ALA A C 1
ATOM 948 O O . ALA A 1 130 ? -5.653 7.436 -2.861 1.00 94.44 130 ALA A O 1
ATOM 949 N N . ILE A 1 131 ? -7.035 6.876 -4.541 1.00 96.44 131 ILE A N 1
ATOM 950 C CA . ILE A 1 131 ? -8.042 7.908 -4.252 1.00 96.44 131 ILE A CA 1
ATOM 951 C C . ILE A 1 131 ? -8.697 7.661 -2.888 1.00 96.44 131 ILE A C 1
ATOM 953 O O . ILE A 1 131 ? -8.802 8.587 -2.083 1.00 96.44 131 ILE A O 1
ATOM 957 N N . ALA A 1 132 ? -9.095 6.422 -2.588 1.00 94.56 132 ALA A N 1
ATOM 958 C CA . ALA A 1 132 ? -9.675 6.071 -1.292 1.00 94.56 132 ALA A CA 1
ATOM 959 C C . ALA A 1 132 ? -8.712 6.393 -0.135 1.00 94.56 132 ALA A C 1
ATOM 961 O O . ALA A 1 132 ? -9.115 6.971 0.879 1.00 94.56 132 ALA A O 1
ATOM 962 N N . TRP A 1 133 ? -7.423 6.091 -0.308 1.00 94.44 133 TRP A N 1
ATOM 963 C CA . TRP A 1 133 ? -6.397 6.433 0.673 1.00 94.44 133 TRP A CA 1
ATOM 964 C C . TRP A 1 133 ? -6.212 7.951 0.794 1.00 94.44 133 TRP A C 1
ATOM 966 O O . TRP A 1 133 ? -6.140 8.479 1.905 1.00 94.44 133 TRP A O 1
ATOM 976 N N . LEU A 1 134 ? -6.202 8.685 -0.319 1.00 96.06 134 LEU A N 1
ATOM 977 C CA . LEU A 1 134 ? -6.097 10.144 -0.304 1.00 96.06 134 LEU A CA 1
ATOM 978 C C . LEU A 1 134 ? -7.241 10.784 0.497 1.00 96.06 134 LEU A C 1
ATOM 980 O O . LEU A 1 134 ? -6.993 11.640 1.348 1.00 96.06 134 LEU A O 1
ATOM 984 N N . ILE A 1 135 ? -8.476 10.320 0.293 1.00 97.25 135 ILE A N 1
ATOM 985 C CA . ILE A 1 135 ? -9.651 10.775 1.050 1.00 97.25 135 ILE A CA 1
ATOM 986 C C . ILE A 1 135 ? -9.482 10.470 2.544 1.00 97.25 135 ILE A C 1
ATOM 988 O O . ILE A 1 135 ? -9.667 11.360 3.378 1.00 97.25 135 ILE A O 1
ATOM 992 N N . ALA A 1 136 ? -9.074 9.249 2.900 1.00 94.56 136 ALA A N 1
ATOM 993 C CA . ALA A 1 136 ? -8.823 8.877 4.293 1.00 94.56 136 ALA A CA 1
ATOM 994 C C . ALA A 1 136 ? -7.757 9.775 4.948 1.00 94.56 136 ALA A C 1
ATOM 996 O O . ALA A 1 136 ? -7.912 10.197 6.097 1.00 94.56 136 ALA A O 1
ATOM 997 N N . TYR A 1 137 ? -6.703 10.132 4.209 1.00 94.75 137 TYR A N 1
ATOM 998 C CA . TYR A 1 137 ? -5.679 11.061 4.680 1.00 94.75 137 TYR A CA 1
ATOM 999 C C . TYR A 1 137 ? -6.213 12.475 4.885 1.00 94.75 137 TYR A C 1
ATOM 1001 O O . TYR A 1 137 ? -5.862 13.100 5.888 1.00 94.75 137 TYR A O 1
ATOM 1009 N N . ILE A 1 138 ? -7.051 12.986 3.982 1.00 96.62 138 ILE A N 1
ATOM 1010 C CA . ILE A 1 138 ? -7.696 14.295 4.145 1.00 96.62 138 ILE A CA 1
ATOM 1011 C C . ILE A 1 138 ? -8.516 14.302 5.438 1.00 96.62 138 ILE A C 1
ATOM 1013 O O . ILE A 1 138 ? -8.323 15.184 6.276 1.00 96.62 138 ILE A O 1
ATOM 1017 N N . ILE A 1 139 ? -9.346 13.278 5.657 1.00 96.31 139 ILE A N 1
ATOM 1018 C CA . ILE A 1 139 ? -10.150 13.134 6.879 1.00 96.31 139 ILE A CA 1
ATOM 1019 C C . ILE A 1 139 ? -9.249 13.095 8.120 1.00 96.31 139 ILE A C 1
ATOM 1021 O O . ILE A 1 139 ? -9.500 13.813 9.088 1.00 96.31 139 ILE A O 1
ATOM 1025 N N . ALA A 1 140 ? -8.163 12.318 8.097 1.00 94.06 140 ALA A N 1
ATOM 1026 C CA . ALA A 1 140 ? -7.221 12.244 9.212 1.00 94.06 140 ALA A CA 1
ATOM 1027 C C . ALA A 1 140 ? -6.582 13.609 9.531 1.00 94.06 140 ALA A C 1
ATOM 1029 O O . ALA A 1 140 ? -6.475 13.988 10.699 1.00 94.06 140 ALA A O 1
ATOM 1030 N N . HIS A 1 141 ? -6.195 14.383 8.514 1.00 92.38 141 HIS A N 1
ATOM 1031 C CA . HIS A 1 141 ? -5.635 15.721 8.712 1.00 92.38 141 HIS A CA 1
ATOM 1032 C C . HIS A 1 141 ? -6.671 16.704 9.259 1.00 92.38 141 HIS A C 1
ATOM 1034 O O . HIS A 1 141 ? -6.367 17.433 10.207 1.00 92.38 141 HIS A O 1
ATOM 1040 N N . VAL A 1 142 ? -7.896 16.684 8.726 1.00 95.25 142 VAL A N 1
ATOM 1041 C CA . VAL A 1 142 ? -9.017 17.493 9.225 1.00 95.25 142 VAL A CA 1
ATOM 1042 C C . VAL A 1 142 ? -9.312 17.158 10.687 1.00 95.25 142 VAL A C 1
ATOM 1044 O O . VAL A 1 142 ? -9.416 18.071 11.503 1.00 95.25 142 VAL A O 1
ATOM 1047 N N . ASN A 1 143 ? -9.340 15.874 11.055 1.00 92.88 143 ASN A N 1
ATOM 1048 C CA . ASN A 1 143 ? -9.536 15.432 12.438 1.00 92.88 143 ASN A CA 1
ATOM 1049 C C . ASN A 1 143 ? -8.462 15.991 13.376 1.00 92.88 143 ASN A C 1
ATOM 1051 O O . ASN A 1 143 ? -8.783 16.479 14.458 1.00 92.88 143 ASN A O 1
ATOM 1055 N N . VAL A 1 144 ? -7.188 15.978 12.968 1.00 89.94 144 VAL A N 1
ATOM 1056 C CA . VAL A 1 144 ? -6.110 16.551 13.788 1.00 89.94 144 VAL A CA 1
ATOM 1057 C C . VAL A 1 144 ? -6.254 18.069 13.923 1.00 89.94 144 VAL A C 1
ATOM 1059 O O . VAL A 1 144 ? -6.010 18.600 15.006 1.00 89.94 144 VAL A O 1
ATOM 1062 N N . ILE A 1 145 ? -6.649 18.779 12.864 1.00 89.81 145 ILE A N 1
ATOM 1063 C CA . ILE A 1 145 ? -6.901 20.228 12.925 1.00 89.81 145 ILE A CA 1
ATOM 1064 C C . ILE A 1 145 ? -8.067 20.518 13.880 1.00 89.81 145 ILE A C 1
ATOM 1066 O O . ILE A 1 145 ? -7.915 21.315 14.804 1.00 89.81 145 ILE A O 1
ATOM 1070 N N . ALA A 1 146 ? -9.192 19.818 13.725 1.00 91.38 146 ALA A N 1
ATOM 1071 C CA . ALA A 1 146 ? -10.366 19.963 14.582 1.00 91.38 146 ALA A CA 1
ATOM 1072 C C . ALA A 1 146 ? -10.052 19.655 16.056 1.00 91.38 146 ALA A C 1
ATOM 1074 O O . ALA A 1 146 ? -10.480 20.392 16.945 1.00 91.38 146 ALA A O 1
ATOM 1075 N N . LEU A 1 147 ? -9.255 18.615 16.327 1.00 88.06 147 LEU A N 1
ATOM 1076 C CA . LEU A 1 147 ? -8.827 18.258 17.680 1.00 88.06 147 LEU A CA 1
ATOM 1077 C C . LEU A 1 147 ? -7.975 19.364 18.315 1.00 88.06 147 LEU A C 1
ATOM 1079 O O . LEU A 1 147 ? -8.163 19.687 19.486 1.00 88.06 147 LEU A O 1
ATOM 1083 N N . ARG A 1 148 ? -7.067 19.975 17.545 1.00 86.25 148 ARG A N 1
ATOM 1084 C CA . ARG A 1 148 ? -6.216 21.076 18.025 1.00 86.25 148 ARG A CA 1
ATOM 1085 C C . ARG A 1 148 ? -6.998 22.368 18.262 1.00 86.25 148 ARG A C 1
ATOM 1087 O O . ARG A 1 148 ? -6.644 23.102 19.176 1.00 86.25 148 ARG A O 1
ATOM 1094 N N . LEU A 1 149 ? -8.057 22.615 17.490 1.00 85.75 149 LEU A N 1
ATOM 1095 C CA . LEU A 1 149 ? -8.957 23.753 17.700 1.00 85.75 149 LEU A CA 1
ATOM 1096 C C . LEU A 1 149 ? -9.844 23.568 18.939 1.00 85.75 149 LEU A C 1
ATOM 1098 O O . LEU A 1 149 ? -10.055 24.519 19.683 1.00 85.75 149 LEU A O 1
ATOM 1102 N N . ARG A 1 150 ? -10.353 22.352 19.178 1.00 86.12 150 ARG A N 1
ATOM 1103 C CA . ARG A 1 150 ? -11.251 22.063 20.312 1.00 86.12 150 ARG A CA 1
ATOM 1104 C C . ARG A 1 150 ? -10.524 21.862 21.640 1.00 86.12 150 ARG A C 1
ATOM 1106 O O . ARG A 1 150 ? -11.060 22.237 22.676 1.00 86.12 150 ARG A O 1
ATOM 1113 N N . TYR A 1 151 ? -9.322 21.285 21.621 1.00 85.06 151 TYR A N 1
ATOM 1114 C CA . TYR A 1 151 ? -8.558 20.955 22.829 1.00 85.06 151 TYR A CA 1
ATOM 1115 C C . TYR A 1 151 ? -7.138 21.548 22.793 1.00 85.06 151 TYR A C 1
ATOM 1117 O O . TYR A 1 151 ? -6.154 20.803 22.727 1.00 85.06 151 TYR A O 1
ATOM 1125 N N . PRO A 1 152 ? -6.996 22.885 22.865 1.00 71.56 152 PRO A N 1
ATOM 1126 C CA . PRO A 1 152 ? -5.695 23.553 22.784 1.00 71.56 152 PRO A CA 1
ATOM 1127 C C . PRO A 1 152 ? -4.783 23.272 23.992 1.00 71.56 152 PRO A C 1
ATOM 1129 O O . PRO A 1 152 ? -3.565 23.279 23.840 1.00 71.56 152 PRO A O 1
ATOM 1132 N N . MET A 1 153 ? -5.352 22.978 25.171 1.00 64.75 153 MET A N 1
ATOM 1133 C CA . MET A 1 153 ? -4.608 22.694 26.413 1.00 64.75 153 MET A CA 1
ATOM 1134 C C . MET A 1 153 ? -4.390 21.198 26.697 1.00 64.75 153 MET A C 1
ATOM 1136 O O . MET A 1 153 ? -3.878 20.840 27.755 1.00 64.75 153 MET A O 1
ATOM 1140 N N . SER A 1 154 ? -4.752 20.303 25.772 1.00 68.44 154 SER A N 1
ATOM 1141 C CA . SER A 1 154 ? -4.396 18.887 25.906 1.00 68.44 154 SER A CA 1
ATOM 1142 C C . SER A 1 154 ? -2.875 18.744 25.828 1.00 68.44 154 SER A C 1
ATOM 1144 O O . SER A 1 154 ? -2.271 19.128 24.822 1.00 68.44 154 SER A O 1
ATOM 1146 N N . SER A 1 155 ? -2.256 18.149 26.850 1.00 61.62 155 SER A N 1
ATOM 1147 C CA . SER A 1 155 ? -0.827 17.823 26.891 1.00 61.62 155 SER A CA 1
ATOM 1148 C C . SER A 1 155 ? -0.491 16.764 25.837 1.00 61.62 155 SER A C 1
ATOM 1150 O O . SER A 1 155 ? -0.429 15.566 26.096 1.00 61.62 155 SER A O 1
ATOM 1152 N N . ALA A 1 156 ? -0.312 17.201 24.592 1.00 61.41 156 ALA A N 1
ATOM 1153 C CA . ALA A 1 156 ? 0.135 16.327 23.522 1.00 61.41 156 ALA A CA 1
ATOM 1154 C C . ALA A 1 156 ? 1.619 15.975 23.748 1.00 61.41 156 ALA A C 1
ATOM 1156 O O . ALA A 1 156 ? 2.437 16.895 23.795 1.00 61.41 156 ALA A O 1
ATOM 1157 N N . PRO A 1 157 ? 1.996 14.683 23.813 1.00 62.53 157 PRO A N 1
ATOM 1158 C CA . PRO A 1 157 ? 3.385 14.261 24.035 1.00 62.53 157 PRO A CA 1
ATOM 1159 C C . PRO A 1 157 ? 4.363 14.744 22.954 1.00 62.53 157 PRO A C 1
ATOM 1161 O O . PRO A 1 157 ? 5.554 14.887 23.208 1.00 62.53 157 PRO A O 1
ATOM 1164 N N . ILE A 1 158 ? 3.864 15.000 21.739 1.00 59.75 158 ILE A N 1
ATOM 1165 C CA . ILE A 1 158 ? 4.628 15.545 20.614 1.00 59.75 158 ILE A CA 1
ATOM 1166 C C . ILE A 1 158 ? 3.880 16.773 20.082 1.00 59.75 158 ILE A C 1
ATOM 1168 O O . ILE A 1 158 ? 2.750 16.685 19.582 1.00 59.75 158 ILE A O 1
ATOM 1172 N N . VAL A 1 159 ? 4.514 17.939 20.193 1.00 60.09 159 VAL A N 1
ATOM 1173 C CA . VAL A 1 159 ? 4.028 19.208 19.637 1.00 60.09 159 VAL A CA 1
ATOM 1174 C C . VAL A 1 159 ? 4.642 19.386 18.249 1.00 60.09 159 VAL A C 1
ATOM 1176 O O . VAL A 1 159 ? 5.855 19.271 18.083 1.00 60.09 159 VAL A O 1
ATOM 1179 N N . ARG A 1 160 ? 3.816 19.635 17.223 1.00 56.31 160 ARG A N 1
ATOM 1180 C CA . ARG A 1 160 ? 4.328 19.884 15.866 1.00 56.31 160 ARG A CA 1
ATOM 1181 C C . ARG A 1 160 ? 5.064 21.233 15.823 1.00 56.31 160 ARG A C 1
ATOM 1183 O O . ARG A 1 160 ? 4.495 22.209 16.306 1.00 56.31 160 ARG A O 1
ATOM 1190 N N . PRO A 1 161 ? 6.249 21.328 15.186 1.00 50.34 161 PRO A N 1
ATOM 1191 C CA . PRO A 1 161 ? 7.057 22.552 15.187 1.00 50.34 161 PRO A CA 1
ATOM 1192 C C . PRO A 1 161 ? 6.345 23.791 14.626 1.00 50.34 161 PRO A C 1
ATOM 1194 O O . PRO A 1 161 ? 6.601 24.897 15.090 1.00 50.34 161 PRO A O 1
ATOM 1197 N N . SER A 1 162 ? 5.452 23.614 13.645 1.00 53.25 162 SER A N 1
ATOM 1198 C CA . SER A 1 162 ? 4.770 24.723 12.962 1.00 53.25 162 SER A CA 1
ATOM 1199 C C . SER A 1 162 ? 3.555 25.274 13.706 1.00 53.25 162 SER A C 1
ATOM 1201 O O . SER A 1 162 ? 3.107 26.371 13.396 1.00 53.25 162 SER A O 1
ATOM 1203 N N . ILE A 1 163 ? 3.039 24.558 14.710 1.00 49.12 163 ILE A N 1
ATOM 1204 C CA . ILE A 1 163 ? 1.999 25.072 15.609 1.00 49.12 163 ILE A CA 1
ATOM 1205 C C . ILE A 1 163 ? 2.706 25.461 16.903 1.00 49.12 163 ILE A C 1
ATOM 1207 O O . ILE A 1 163 ? 2.507 24.880 17.968 1.00 49.12 163 ILE A O 1
ATOM 1211 N N . ARG A 1 164 ? 3.622 26.423 16.782 1.00 38.75 164 ARG A N 1
ATOM 1212 C CA . ARG A 1 164 ? 4.126 27.152 17.935 1.00 38.75 164 ARG A CA 1
ATOM 1213 C C . ARG A 1 164 ? 2.947 27.981 18.427 1.00 38.75 164 ARG A C 1
ATOM 1215 O O . ARG A 1 164 ? 2.572 28.945 17.769 1.00 38.75 164 ARG A O 1
ATOM 1222 N N . CYS A 1 165 ? 2.339 27.574 19.544 1.00 42.62 165 CYS A N 1
ATOM 1223 C CA . CYS A 1 165 ? 1.488 28.467 20.324 1.00 42.62 165 CYS A CA 1
ATOM 1224 C C . CYS A 1 165 ? 2.326 29.711 20.614 1.00 42.62 165 CYS A C 1
ATOM 1226 O O . CYS A 1 165 ? 3.228 29.689 21.454 1.00 42.62 165 CYS A O 1
ATOM 1228 N N . HIS A 1 166 ? 2.094 30.756 19.830 1.00 37.88 166 HIS A N 1
ATOM 1229 C CA . HIS A 1 166 ? 2.700 32.048 20.037 1.00 37.88 166 HIS A CA 1
ATOM 1230 C C . HIS A 1 166 ? 2.083 32.591 21.326 1.00 37.88 166 HIS A C 1
ATOM 1232 O O . HIS A 1 166 ? 0.909 32.945 21.359 1.00 37.88 166 HIS A O 1
ATOM 1238 N N . SER A 1 167 ? 2.878 32.527 22.395 1.00 42.50 167 SER A N 1
ATOM 1239 C CA . SER A 1 167 ? 2.796 33.359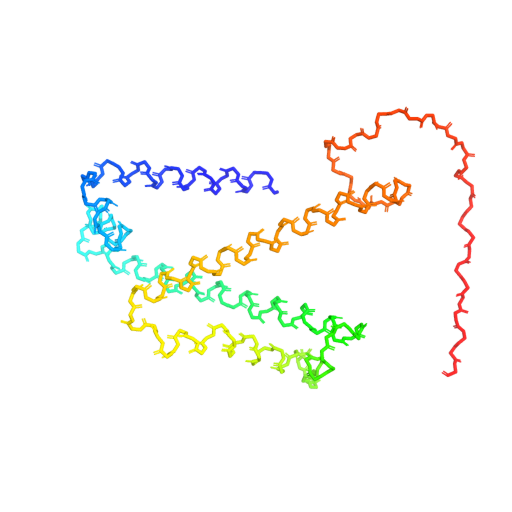 23.594 1.00 42.50 167 SER A CA 1
ATOM 1240 C C . SER A 1 167 ? 1.394 33.620 24.154 1.00 42.50 167 SER A C 1
ATOM 1242 O O . SER A 1 167 ? 0.798 34.648 23.851 1.00 42.50 167 SER A O 1
ATOM 1244 N N . TRP A 1 168 ? 0.947 32.786 25.092 1.00 35.41 168 TRP A N 1
ATOM 1245 C CA . TRP A 1 168 ? 0.151 33.300 26.206 1.00 35.41 168 TRP A CA 1
ATOM 1246 C C . TRP A 1 168 ? 0.766 32.826 27.518 1.00 35.41 168 TRP A C 1
ATOM 1248 O O . TRP A 1 168 ? 0.891 31.633 27.779 1.00 35.41 168 TRP A O 1
ATOM 1258 N N . SER A 1 169 ? 1.265 33.833 28.235 1.00 32.81 169 SER A N 1
ATOM 1259 C CA . SER A 1 169 ? 1.688 33.900 29.631 1.00 32.81 169 SER A CA 1
ATOM 1260 C C . SER A 1 169 ? 1.665 32.604 30.437 1.00 32.81 169 SER A C 1
ATOM 1262 O O . SER A 1 169 ? 0.614 32.020 30.701 1.00 32.81 169 SER A O 1
ATOM 1264 N N . VAL A 1 170 ? 2.846 32.279 30.957 1.00 43.66 170 VAL A N 1
ATOM 1265 C CA . VAL A 1 170 ? 3.058 31.609 32.241 1.00 43.66 170 VAL A CA 1
ATOM 1266 C C . VAL A 1 170 ? 1.912 31.936 33.209 1.00 43.66 170 VAL A C 1
ATOM 1268 O O . VAL A 1 170 ? 1.792 33.064 33.676 1.00 43.66 170 VAL A O 1
ATOM 1271 N N . SER A 1 171 ? 1.067 30.952 33.507 1.00 31.75 171 SER A N 1
ATOM 1272 C CA . SER A 1 171 ? 0.282 30.927 34.739 1.00 31.75 171 SER A CA 1
ATOM 1273 C C . SER A 1 171 ? 0.803 29.763 35.582 1.00 31.75 171 SER A C 1
ATOM 1275 O O . SER A 1 171 ? 0.827 28.630 35.094 1.00 31.75 171 SER A O 1
ATOM 1277 N N . PRO A 1 172 ? 1.263 30.007 36.822 1.00 38.19 172 PRO A N 1
ATOM 1278 C CA . PRO A 1 172 ? 1.764 28.973 37.710 1.00 38.19 172 PRO A CA 1
ATOM 1279 C C . PRO A 1 172 ? 0.571 28.260 38.355 1.00 38.19 172 PRO A C 1
ATOM 1281 O O . PRO A 1 172 ? 0.269 28.448 39.524 1.00 38.19 172 PRO A O 1
ATOM 1284 N N . ALA A 1 173 ? -0.126 27.434 37.581 1.00 32.72 173 ALA A N 1
ATOM 1285 C CA . ALA A 1 173 ? -1.042 26.421 38.104 1.00 32.72 173 ALA A CA 1
ATOM 1286 C C . ALA A 1 173 ? -0.464 25.028 37.820 1.00 32.72 173 ALA A C 1
ATOM 1288 O O . ALA A 1 173 ? -1.148 24.106 37.392 1.00 32.72 173 ALA A O 1
ATOM 1289 N N . CYS A 1 174 ? 0.849 24.902 38.013 1.00 37.66 174 CYS A N 1
ATOM 1290 C CA . CYS A 1 174 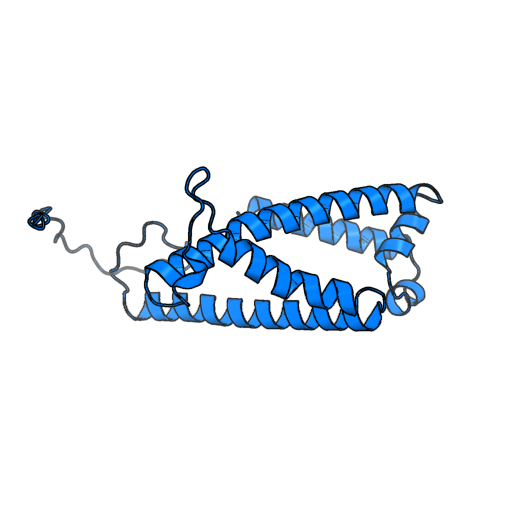? 1.539 23.627 38.092 1.00 37.66 174 CYS A CA 1
ATOM 1291 C C . CYS A 1 174 ? 1.770 23.346 39.579 1.00 37.66 174 CYS A C 1
ATOM 1293 O O . CYS A 1 174 ? 2.871 23.497 40.101 1.00 37.66 174 CYS A O 1
ATOM 1295 N N . SER A 1 175 ? 0.693 23.022 40.290 1.00 33.56 175 SER A N 1
ATOM 1296 C CA . SER A 1 175 ? 0.773 22.472 41.636 1.00 33.56 175 SER A CA 1
ATOM 1297 C C . SER A 1 175 ? -0.167 21.275 41.753 1.00 33.56 175 SER A C 1
ATOM 1299 O O . SER A 1 175 ? -1.382 21.378 41.635 1.00 33.56 175 SER A O 1
ATOM 1301 N N . THR A 1 176 ? 0.468 20.139 42.040 1.00 33.22 176 THR A N 1
ATOM 1302 C CA . THR A 1 176 ? -0.055 18.863 42.553 1.00 33.22 176 THR A CA 1
ATOM 1303 C C . THR A 1 176 ? -0.600 17.817 41.561 1.00 33.22 176 THR A C 1
ATOM 1305 O O . THR A 1 176 ? -1.557 18.065 40.832 1.00 33.22 176 THR A O 1
ATOM 1308 N N . PRO A 1 177 ? -0.042 16.586 41.579 1.00 39.72 177 PRO A N 1
ATOM 1309 C CA . PRO A 1 177 ? -0.701 15.402 41.050 1.00 39.72 177 PRO A CA 1
ATOM 1310 C C . PRO A 1 177 ? -1.701 14.892 42.099 1.00 39.72 177 PRO A C 1
ATOM 1312 O O . PRO A 1 177 ? -1.320 14.226 43.062 1.00 39.72 177 PRO A O 1
ATOM 1315 N N . SER A 1 178 ? -2.987 15.205 41.943 1.00 36.19 178 SER A N 1
ATOM 1316 C CA . SER A 1 178 ? -4.039 14.568 42.737 1.00 36.19 178 SER A CA 1
ATOM 1317 C C . SER A 1 178 ? -4.348 13.178 42.166 1.00 36.19 178 SER A C 1
ATOM 1319 O O . SER A 1 178 ? -4.882 13.012 41.073 1.00 36.19 178 SER A O 1
ATOM 1321 N N . SER A 1 179 ? -3.915 12.166 42.917 1.00 37.72 179 SER A N 1
ATOM 1322 C CA . SER A 1 179 ? -4.500 10.825 43.054 1.00 37.72 179 SER A CA 1
ATOM 1323 C C . SER A 1 179 ? -5.545 10.393 42.008 1.00 37.72 179 SER A C 1
ATOM 1325 O O . SER A 1 179 ? -6.718 10.759 42.091 1.00 37.72 179 SER A O 1
ATOM 1327 N N . MET A 1 180 ? -5.147 9.482 41.114 1.00 40.03 180 MET A N 1
ATOM 1328 C CA . MET A 1 180 ? -6.079 8.578 40.431 1.00 40.03 180 MET A CA 1
ATOM 1329 C C . MET A 1 180 ? -6.920 7.804 41.466 1.00 40.03 180 MET A C 1
ATOM 1331 O O . MET A 1 180 ? -6.338 7.117 42.314 1.00 40.03 180 MET A O 1
ATOM 1335 N N . PRO A 1 181 ? -8.261 7.815 41.390 1.00 40.00 181 PRO A N 1
ATOM 1336 C CA . PRO A 1 181 ? -9.072 6.897 42.171 1.00 40.00 181 PRO A CA 1
ATOM 1337 C C . PRO A 1 181 ? -8.923 5.482 41.595 1.00 40.00 181 PRO A C 1
ATOM 1339 O O . PRO A 1 181 ? -9.259 5.213 40.439 1.00 40.00 181 PRO A O 1
ATOM 1342 N N . ARG A 1 182 ? -8.397 4.559 42.412 1.00 44.41 182 ARG A N 1
ATOM 1343 C CA . ARG A 1 182 ? -8.422 3.119 42.129 1.00 44.41 182 ARG A CA 1
ATOM 1344 C C . ARG A 1 182 ? -9.883 2.687 41.986 1.00 44.41 182 ARG A C 1
ATOM 1346 O O . ARG A 1 182 ? -10.651 2.808 42.936 1.00 44.41 182 ARG A O 1
ATOM 1353 N N . ARG A 1 183 ? -10.263 2.161 40.818 1.00 43.03 183 ARG A N 1
ATOM 1354 C CA . ARG A 1 183 ? -11.527 1.427 40.670 1.00 43.03 183 ARG A CA 1
ATOM 1355 C C . ARG A 1 183 ? -11.497 0.184 41.575 1.00 43.03 183 ARG A C 1
ATOM 1357 O O . ARG A 1 183 ? -10.495 -0.536 41.538 1.00 43.03 183 ARG A O 1
ATOM 1364 N N . PRO A 1 184 ? -12.560 -0.099 42.345 1.00 45.38 184 PRO A N 1
ATOM 1365 C CA . PRO A 1 184 ? -12.686 -1.370 43.041 1.00 45.38 184 PRO A CA 1
ATOM 1366 C C . PRO A 1 184 ? -12.878 -2.494 42.015 1.00 45.38 184 PRO A C 1
ATOM 1368 O O . PRO A 1 184 ? -13.678 -2.373 41.086 1.00 45.38 184 PRO A O 1
ATOM 1371 N N . ARG A 1 185 ? -12.100 -3.571 42.167 1.00 48.91 185 ARG A N 1
ATOM 1372 C CA . ARG A 1 185 ? -12.391 -4.863 41.542 1.00 48.91 185 ARG A CA 1
ATOM 1373 C C . ARG A 1 185 ? -13.526 -5.499 42.341 1.00 48.91 185 ARG A C 1
ATOM 1375 O O . ARG A 1 185 ? -13.320 -5.769 43.520 1.00 48.91 185 ARG A O 1
ATOM 1382 N N . ASN A 1 186 ? -14.657 -5.727 41.685 1.00 50.12 186 ASN A N 1
ATOM 1383 C CA . ASN A 1 186 ? -15.516 -6.876 41.956 1.00 50.12 186 ASN A CA 1
ATOM 1384 C C . ASN A 1 186 ? -15.329 -7.849 40.796 1.00 50.12 186 ASN A C 1
ATOM 1386 O O . ASN A 1 186 ? -15.225 -7.346 39.651 1.00 50.12 186 ASN A O 1
#

Secondary structure (DSSP, 8-state):
-HHHHHHHHHHHHHHHHHHHHHS-HHHHHH-S-HHHHHHHHHHGGGHHHHHHHHHHHHHHHHHHHHHHHHHHHHHHHHHTTSS-GGGG---TTT---HHHHHHHHHHHHHHHHHHTT-HHHHHHHHHHHHHHHHHHHHHHHHHHHHHHHH-TTS--SS--TT-----------------PPPPPP-

Foldseek 3Di:
DVVVVVVVVVVVVVVVVQLPVQDDVVCVVPPLCSVQVSQCSPPNPCSNVVVVVVVVVVVVVVLVVCLQPQLVVQLVCLVVVNHPVLSVDADPPPRGSVVSSVVVCCVPPVQCVVCVVDSVSVVVVVVVVVVVVVVVVVVVVVVVVVCCVVCVPPPDVDDDPVPPPPDDDDDPPPDDDPDDDDDDDD

Radius of gyration: 24.34 Å; chains: 1; bounding box: 38×53×70 Å

InterPro domains:
  IPR004841 Amino acid permease/SLC12A domain [PF00324] (5-154)
  IPR050367 Amino acid-polyamine-organocation superfamily [PTHR42770] (5-152)

Organism: Halomonas elongata (NCBI:txid2746)

Sequence (186 aa):
MYLGLTVIFAVFALYCLGALFYLPRDVLMSAELPHLEYASAAFGGSGTFLLAVAAITATCSTVNTSLAAVPRMLQGMAEQGQAFPVLGWKTGSTRAPWVAVLFTAGVTGLPLLIWGNDAGTVGLLLISAAIAWLIAYIIAHVNVIALRLRYPMSSAPIVRPSIRCHSWSVSPACSTPSSMPRRPRN

pLDDT: mean 81.39, std 18.04, range [31.75, 97.25]